Protein AF-A0A2N0QXZ7-F1 (afdb_monomer_lite)

pLDDT: mean 88.49, std 15.52, range [34.47, 98.81]

Secondary structure (DSSP, 8-state):
--HHHHHHTTTTS-TT-PPPHHHHHHHHHTSPPS--S------TTSHHHHHHHHHHHHHHHHHHHH-TTSHHHHHHHHHHHHTTTS-HHHHHHHHHHHHHH-HHHHTTT--PPPHHHH-TGGGPPPS----------SSPPPPPPSS-GGGGGHHHHT-HHHHHHHHHHHHHS-TT-B--TTSTTS--PBPPTTHHHHHHHHHHHHHHHHHHHHHHTTPPPPPP---TTS-B---B---HHHH-TTT-SS--B-B-TTB---HHHHHHHHHHHHHHHHHHHHTB-TTSPBP-HHHHHHHHHT---TTTHHHHHHH--HHHHHHHHHTTSSSS-BGGG-HHHHTTSHHHHHHHHHHHHHHHHHHTTSPP-

Organism: NCBI:txid588596

Sequence (369 aa):
MSLAKARKGLKTAKKGGILTPQQKSINEFLRIPKSNKITSRFSPFDSDQAKEAYNYCAKFMKIANENPDNPIEKVLEYAKEATETTDPELIRYALMSFITHHPSARNRNLRIPPLIKRSPESCVPQKKITIAPGPVVSDEKVGESVGDIELYMNWYREDPNLNEHHEHWHIVYSGQGIPNFKDPESGEPVNKDRHGELFVYMHRQMLARYDIELLGINLPLIKPLDNYRAPIEEGYKPNENLSNREKCIDTFGSREPNSVIGSAGINTLETKRKELEKTIEKGKFCDGTEITIDLLGAFIEYSNFPGKQEMFKKLGDLHGTGHGVIGRISTVEGVMTQTRVAARDPVFWRWHRHIDNLINTWEEKQEPN

Structure (mmCIF, N/CA/C/O backbone):
data_AF-A0A2N0QXZ7-F1
#
_entry.id   AF-A0A2N0QXZ7-F1
#
loop_
_atom_site.group_PDB
_atom_site.id
_atom_site.type_symbol
_atom_site.label_atom_id
_atom_site.label_alt_id
_atom_site.label_comp_id
_atom_site.label_asym_id
_atom_site.label_entity_id
_atom_site.label_seq_id
_atom_site.pdbx_PDB_ins_code
_atom_site.Cartn_x
_atom_site.Cartn_y
_atom_site.Cartn_z
_atom_site.occupancy
_atom_site.B_iso_or_equiv
_atom_site.auth_seq_id
_atom_site.auth_comp_id
_atom_site.auth_asym_id
_atom_site.auth_atom_id
_atom_site.pdbx_PDB_model_num
ATOM 1 N N . MET A 1 1 ? 5.790 -23.915 7.084 1.00 46.78 1 MET A N 1
ATOM 2 C CA . MET A 1 1 ? 6.119 -24.506 5.761 1.00 46.78 1 MET A CA 1
ATOM 3 C C . MET A 1 1 ? 7.587 -24.181 5.433 1.00 46.78 1 MET A C 1
ATOM 5 O O . MET A 1 1 ? 7.982 -23.057 5.693 1.00 46.78 1 MET A O 1
ATOM 9 N N . SER A 1 2 ? 8.434 -25.117 4.969 1.00 46.00 2 SER A N 1
ATOM 10 C CA . SER A 1 2 ? 9.836 -24.795 4.603 1.00 46.00 2 SER A CA 1
ATOM 11 C C . SER A 1 2 ? 9.916 -24.150 3.210 1.00 46.00 2 SER A C 1
ATOM 13 O O . SER A 1 2 ? 9.060 -24.427 2.369 1.00 46.00 2 SER A O 1
ATOM 15 N N . LEU A 1 3 ? 10.961 -23.355 2.928 1.00 43.84 3 LEU A N 1
ATOM 16 C CA . LEU A 1 3 ? 11.240 -22.780 1.593 1.00 43.84 3 LEU A CA 1
ATOM 17 C C . LEU A 1 3 ? 11.161 -23.831 0.467 1.00 43.84 3 LEU A C 1
ATOM 19 O O . LEU A 1 3 ? 10.679 -23.555 -0.631 1.00 43.84 3 LEU A O 1
ATOM 23 N N . ALA A 1 4 ? 11.582 -25.068 0.753 1.00 43.56 4 ALA A N 1
ATOM 24 C CA . ALA A 1 4 ? 11.503 -26.193 -0.178 1.00 43.56 4 ALA A CA 1
ATOM 25 C C . ALA A 1 4 ? 10.057 -26.637 -0.482 1.00 43.56 4 ALA A C 1
ATOM 27 O O . ALA A 1 4 ? 9.770 -27.085 -1.592 1.00 43.56 4 ALA A O 1
ATOM 28 N N . LYS A 1 5 ? 9.137 -26.504 0.481 1.00 39.78 5 LYS A N 1
ATOM 29 C CA . LYS A 1 5 ? 7.724 -26.888 0.339 1.00 39.78 5 LYS A CA 1
ATOM 30 C C . LYS A 1 5 ? 6.904 -25.781 -0.346 1.00 39.78 5 LYS A C 1
ATOM 32 O O . LYS A 1 5 ? 6.102 -26.108 -1.213 1.00 39.78 5 LYS A O 1
ATOM 37 N N . ALA A 1 6 ? 7.205 -24.502 -0.089 1.00 43.72 6 ALA A N 1
ATOM 38 C CA . ALA A 1 6 ? 6.620 -23.362 -0.815 1.00 43.72 6 ALA A CA 1
ATOM 39 C C . ALA A 1 6 ? 6.965 -23.389 -2.320 1.00 43.72 6 ALA A C 1
ATOM 41 O O . ALA A 1 6 ? 6.105 -23.204 -3.177 1.00 43.72 6 ALA A O 1
ATOM 42 N N . ARG A 1 7 ? 8.209 -23.750 -2.670 1.00 44.25 7 ARG A N 1
ATOM 43 C CA . ARG A 1 7 ? 8.639 -23.922 -4.072 1.00 44.25 7 ARG A CA 1
ATOM 44 C C . ARG A 1 7 ? 7.921 -25.057 -4.814 1.00 44.25 7 ARG A C 1
ATOM 46 O O . ARG A 1 7 ? 7.781 -24.978 -6.031 1.00 44.25 7 ARG A O 1
ATOM 53 N N . LYS A 1 8 ? 7.454 -26.101 -4.114 1.00 40.97 8 LYS A N 1
ATOM 54 C CA . LYS A 1 8 ? 6.706 -27.221 -4.721 1.00 40.97 8 LYS A CA 1
ATOM 55 C C . LYS A 1 8 ? 5.281 -26.834 -5.153 1.00 40.97 8 LYS A C 1
ATOM 57 O O . LYS A 1 8 ? 4.756 -27.497 -6.044 1.00 40.97 8 LYS A O 1
ATOM 62 N N . GLY A 1 9 ? 4.688 -25.785 -4.570 1.00 35.47 9 GLY A N 1
ATOM 63 C CA . GLY A 1 9 ? 3.338 -25.298 -4.901 1.00 35.47 9 GLY A CA 1
ATOM 64 C C . GLY A 1 9 ? 3.234 -24.552 -6.239 1.00 35.47 9 GLY A C 1
ATOM 65 O O . GLY A 1 9 ? 2.161 -24.482 -6.822 1.00 35.47 9 GLY A O 1
ATOM 66 N N . LEU A 1 10 ? 4.355 -24.085 -6.799 1.00 43.94 10 LEU A N 1
ATOM 67 C CA . LEU A 1 10 ? 4.424 -23.340 -8.071 1.00 43.94 10 LEU A CA 1
ATOM 68 C C . LEU A 1 10 ? 4.360 -24.233 -9.328 1.00 43.94 10 LEU A C 1
ATOM 70 O O . LEU A 1 10 ? 4.773 -23.821 -10.415 1.00 43.94 10 LEU A O 1
ATOM 74 N N . LYS A 1 11 ? 3.863 -25.471 -9.212 1.00 36.72 11 LYS A N 1
ATOM 75 C CA . LYS A 1 11 ? 3.744 -26.437 -10.324 1.00 36.72 11 LYS A CA 1
ATOM 76 C C . LYS A 1 11 ? 2.672 -26.069 -11.370 1.00 36.72 11 LYS A C 1
ATOM 78 O O . LYS A 1 11 ? 2.240 -26.928 -12.130 1.00 36.72 11 LYS A O 1
ATOM 83 N N . THR A 1 12 ? 2.276 -24.803 -11.459 1.00 39.53 12 THR A N 1
ATOM 84 C CA . THR A 1 12 ? 1.442 -24.259 -12.542 1.00 39.53 12 THR A CA 1
ATOM 85 C C . THR A 1 12 ? 2.256 -23.614 -13.663 1.00 39.53 12 THR A C 1
ATOM 87 O O . THR A 1 12 ? 1.685 -23.195 -14.670 1.00 39.53 12 THR A O 1
ATOM 90 N N . ALA A 1 13 ? 3.593 -23.620 -13.586 1.00 42.91 13 ALA A N 1
ATOM 91 C CA . ALA A 1 13 ? 4.395 -23.508 -14.797 1.00 42.91 13 ALA A CA 1
ATOM 92 C C . ALA A 1 13 ? 4.066 -24.718 -15.684 1.00 42.91 13 ALA A C 1
ATOM 94 O O . ALA A 1 13 ? 4.545 -25.826 -15.429 1.00 42.91 13 ALA A O 1
ATOM 95 N N . LYS A 1 14 ? 3.216 -24.518 -16.701 1.00 38.19 14 LYS A N 1
ATOM 96 C CA . LYS A 1 14 ? 3.065 -25.439 -17.834 1.00 38.19 14 LYS A CA 1
ATOM 97 C C . LYS A 1 14 ? 4.442 -26.036 -18.148 1.00 38.19 14 LYS A C 1
ATOM 99 O O . LYS A 1 14 ? 5.373 -25.286 -18.429 1.00 38.19 14 LYS A O 1
ATOM 104 N N . LYS A 1 15 ? 4.549 -27.364 -18.017 1.00 34.47 15 LYS A N 1
ATOM 105 C CA . LYS A 1 15 ? 5.624 -28.240 -18.518 1.00 34.47 15 LYS A CA 1
ATOM 106 C C . LYS A 1 15 ? 6.909 -27.499 -18.930 1.00 34.47 15 LYS A C 1
ATOM 108 O O . LYS A 1 15 ? 7.029 -27.093 -20.077 1.00 34.47 15 LYS A O 1
ATOM 113 N N . GLY A 1 16 ? 7.873 -27.354 -18.020 1.00 43.25 16 GLY A N 1
ATOM 114 C CA . GLY A 1 16 ? 9.276 -27.117 -18.395 1.00 43.25 16 GLY A CA 1
ATOM 115 C C . GLY A 1 16 ? 9.573 -25.902 -19.290 1.00 43.25 16 GLY A C 1
ATOM 116 O O . GLY A 1 16 ? 10.562 -25.940 -20.014 1.00 43.25 16 GLY A O 1
ATOM 117 N N . GLY A 1 17 ? 8.750 -24.847 -19.270 1.00 54.78 17 GLY A N 1
ATOM 118 C CA . GLY A 1 17 ? 8.963 -23.664 -20.107 1.00 54.78 17 GLY A CA 1
ATOM 119 C C . GLY A 1 17 ? 10.312 -22.997 -19.829 1.00 54.78 17 GLY A C 1
ATOM 120 O O . GLY A 1 17 ? 10.532 -22.449 -18.747 1.00 54.78 17 GLY A O 1
ATOM 121 N N . ILE A 1 18 ? 11.218 -23.047 -20.807 1.00 71.69 18 ILE A N 1
ATOM 122 C CA . ILE A 1 18 ? 12.491 -22.326 -20.778 1.00 71.69 18 ILE A CA 1
ATOM 123 C C . ILE A 1 18 ? 12.167 -20.833 -20.651 1.00 71.69 18 ILE A C 1
ATOM 125 O O . ILE A 1 18 ? 11.531 -20.255 -21.529 1.00 71.69 18 ILE A O 1
ATOM 129 N N . LEU A 1 19 ? 12.579 -20.208 -19.543 1.00 83.31 19 LEU A N 1
ATOM 130 C CA . LEU A 1 19 ? 12.436 -18.761 -19.371 1.00 83.31 19 LEU A CA 1
ATOM 131 C C . LEU A 1 19 ? 13.213 -18.041 -20.476 1.00 83.31 19 LEU A C 1
ATOM 133 O O . LEU A 1 19 ? 14.387 -18.356 -20.703 1.00 83.31 19 LEU A O 1
ATOM 137 N N . THR A 1 20 ? 12.582 -17.052 -21.110 1.00 90.94 20 THR A N 1
ATOM 138 C CA . THR A 1 20 ? 13.267 -16.173 -22.064 1.00 90.94 20 THR A CA 1
ATOM 139 C C . THR A 1 20 ? 14.428 -15.451 -21.366 1.00 90.94 20 THR A C 1
ATOM 141 O O . THR A 1 20 ? 14.355 -15.216 -20.152 1.00 90.94 20 THR A O 1
ATOM 144 N N . PRO A 1 21 ? 15.506 -15.084 -22.086 1.00 93.50 21 PRO A N 1
ATOM 145 C CA . PRO A 1 21 ? 16.602 -14.303 -21.509 1.00 93.50 21 PRO A CA 1
ATOM 146 C C . PRO A 1 21 ? 16.108 -13.039 -20.791 1.00 93.50 21 PRO A C 1
ATOM 148 O O . PRO A 1 21 ? 16.466 -12.813 -19.640 1.00 93.50 21 PRO A O 1
ATOM 151 N N . GLN A 1 22 ? 15.171 -12.309 -21.401 1.00 93.56 22 GLN A N 1
ATOM 152 C CA . GLN A 1 22 ? 14.550 -11.116 -20.815 1.00 93.56 22 GLN A CA 1
ATOM 153 C C . GLN A 1 22 ? 13.820 -11.408 -19.496 1.00 93.56 22 GLN A C 1
ATOM 155 O O . GLN A 1 22 ? 14.010 -10.694 -18.513 1.00 93.56 22 GLN A O 1
ATOM 160 N N . GLN A 1 23 ? 13.038 -12.493 -19.419 1.00 94.75 23 GLN A N 1
ATOM 161 C CA . GLN A 1 23 ? 12.379 -12.873 -18.167 1.00 94.75 23 GLN A CA 1
ATOM 162 C C . GLN A 1 23 ? 13.394 -13.282 -17.089 1.00 94.75 23 GLN A C 1
ATOM 164 O O . GLN A 1 23 ? 13.157 -13.035 -15.907 1.00 94.75 23 GLN A O 1
ATOM 169 N N . LYS A 1 24 ? 14.525 -13.902 -17.460 1.00 94.56 24 LYS A N 1
ATOM 170 C CA . LYS A 1 24 ? 15.603 -14.210 -16.504 1.00 94.56 24 LYS A CA 1
ATOM 171 C C . LYS A 1 24 ? 16.214 -12.929 -15.935 1.00 94.56 24 LYS A C 1
ATOM 173 O O . LYS A 1 24 ? 16.323 -12.837 -14.718 1.00 94.56 24 LYS A O 1
ATOM 178 N N . SER A 1 25 ? 16.518 -11.944 -16.779 1.00 95.81 25 SER A N 1
ATOM 179 C CA . SER A 1 25 ? 17.063 -10.651 -16.344 1.00 95.81 25 SER A CA 1
ATOM 180 C C . SER A 1 25 ? 16.092 -9.878 -15.445 1.00 95.81 25 SER A C 1
ATOM 182 O O . SER A 1 25 ? 16.507 -9.336 -14.425 1.00 95.81 25 SER A O 1
ATOM 184 N N . ILE A 1 26 ? 14.788 -9.898 -15.751 1.00 96.00 26 ILE A N 1
ATOM 185 C CA . ILE A 1 26 ? 13.748 -9.333 -14.872 1.00 96.00 26 ILE A CA 1
ATOM 186 C C . ILE A 1 26 ? 13.712 -10.054 -13.521 1.00 96.00 26 ILE A C 1
ATOM 188 O O . ILE A 1 26 ? 13.670 -9.406 -12.477 1.00 96.00 26 ILE A O 1
ATOM 192 N N . ASN A 1 27 ? 13.733 -11.392 -13.523 1.00 95.19 27 ASN A N 1
ATOM 193 C CA . ASN A 1 27 ? 13.721 -12.175 -12.286 1.00 95.19 27 ASN A CA 1
ATOM 194 C C . ASN A 1 27 ? 14.937 -11.891 -11.406 1.00 95.19 27 ASN A C 1
ATOM 196 O O . ASN A 1 27 ? 14.812 -11.893 -10.185 1.00 95.19 27 ASN A O 1
ATOM 200 N N . GLU A 1 28 ? 16.097 -11.694 -12.023 1.00 94.25 28 GLU A N 1
ATOM 201 C CA . GLU A 1 28 ? 17.327 -11.346 -11.326 1.00 94.25 28 GLU A CA 1
ATOM 202 C C . GLU A 1 28 ? 17.238 -9.948 -10.710 1.00 94.25 28 GLU A C 1
ATOM 204 O O . GLU A 1 28 ? 17.494 -9.799 -9.519 1.00 94.25 28 GLU A O 1
ATOM 209 N N . PHE A 1 29 ? 16.795 -8.948 -11.478 1.00 95.12 29 PHE A N 1
ATOM 210 C CA . PHE A 1 29 ? 16.699 -7.566 -11.006 1.00 95.12 29 PHE A CA 1
ATOM 211 C C . PHE A 1 29 ? 15.657 -7.378 -9.889 1.00 95.12 29 PHE A C 1
ATOM 213 O O . PHE A 1 29 ? 15.904 -6.693 -8.894 1.00 95.12 29 PHE A O 1
ATOM 220 N N . LEU A 1 30 ? 14.482 -8.002 -10.034 1.00 94.75 30 LEU A N 1
ATOM 221 C CA . LEU A 1 30 ? 13.388 -7.897 -9.062 1.00 94.75 30 LEU A CA 1
ATOM 222 C C . LEU A 1 30 ? 13.612 -8.725 -7.793 1.00 94.75 30 LEU A C 1
ATOM 224 O O . LEU A 1 30 ? 12.795 -8.664 -6.874 1.00 94.75 30 LEU A O 1
ATOM 228 N N . ARG A 1 31 ? 14.688 -9.513 -7.722 1.00 91.56 31 ARG A N 1
ATOM 229 C CA . ARG A 1 31 ? 15.042 -10.210 -6.493 1.00 91.56 31 ARG A CA 1
ATOM 230 C C . ARG A 1 31 ? 15.588 -9.212 -5.476 1.00 91.56 31 ARG A C 1
ATOM 232 O O . ARG A 1 31 ? 16.495 -8.442 -5.787 1.00 91.56 31 ARG A O 1
ATOM 239 N N . ILE A 1 32 ? 15.059 -9.250 -4.254 1.00 84.25 32 ILE A N 1
ATOM 240 C CA . ILE A 1 32 ? 15.580 -8.446 -3.150 1.00 84.25 32 ILE A CA 1
ATOM 241 C C . ILE A 1 32 ? 17.036 -8.875 -2.901 1.00 84.25 32 ILE A C 1
ATOM 243 O O . ILE A 1 32 ? 17.315 -10.073 -2.753 1.00 84.25 32 ILE A O 1
ATOM 247 N N . PRO A 1 33 ? 17.985 -7.929 -2.924 1.00 76.19 33 PRO A N 1
ATOM 248 C CA . PRO A 1 33 ? 19.396 -8.217 -2.808 1.00 76.19 33 PRO A CA 1
ATOM 249 C C . PRO A 1 33 ? 19.736 -8.504 -1.351 1.00 76.19 33 PRO A C 1
ATOM 251 O O . PRO A 1 33 ? 19.004 -8.168 -0.423 1.00 76.19 33 PRO A O 1
ATOM 254 N N . LYS A 1 34 ? 20.896 -9.123 -1.147 1.00 67.31 34 LYS A N 1
ATOM 255 C CA . LYS A 1 34 ? 21.413 -9.394 0.198 1.00 67.31 34 LYS A CA 1
ATOM 256 C C . LYS A 1 34 ? 22.094 -8.176 0.831 1.00 67.31 34 LYS A C 1
ATOM 258 O O . LYS A 1 34 ? 22.357 -8.195 2.026 1.00 67.31 34 LYS A O 1
ATOM 263 N N . SER A 1 35 ? 22.390 -7.147 0.038 1.00 64.06 35 SER A N 1
ATOM 264 C CA . SER A 1 35 ? 22.989 -5.888 0.473 1.00 64.06 35 SER A CA 1
ATOM 265 C C . SER A 1 35 ? 22.480 -4.720 -0.380 1.00 64.06 35 SER A C 1
ATOM 267 O O . SER A 1 35 ? 22.157 -4.900 -1.550 1.00 64.06 35 SER A O 1
ATOM 269 N N . ASN A 1 36 ? 22.423 -3.531 0.216 1.00 64.81 36 ASN A N 1
ATOM 270 C CA . ASN A 1 36 ? 22.002 -2.264 -0.372 1.00 64.81 36 ASN A CA 1
ATOM 271 C C . ASN A 1 36 ? 22.949 -1.191 0.165 1.00 64.81 36 ASN A C 1
ATOM 273 O O . ASN A 1 36 ? 23.344 -1.239 1.331 1.00 64.81 36 ASN A O 1
ATOM 277 N N . LYS A 1 37 ? 23.308 -0.233 -0.690 1.00 59.69 37 LYS A N 1
ATOM 278 C CA . LYS A 1 37 ? 24.201 0.880 -0.337 1.00 59.69 37 LYS A CA 1
ATOM 279 C C . LYS A 1 37 ? 23.473 2.023 0.385 1.00 59.69 37 LYS A C 1
ATOM 281 O O . LYS A 1 37 ? 24.120 2.832 1.038 1.00 59.69 37 LYS A O 1
ATOM 286 N N . ILE A 1 38 ? 22.146 2.083 0.261 1.00 63.41 38 ILE A N 1
ATOM 287 C CA . ILE A 1 38 ? 21.304 3.197 0.712 1.00 63.41 38 ILE A CA 1
ATOM 288 C C . ILE A 1 38 ? 20.532 2.796 1.976 1.00 63.41 38 ILE A C 1
ATOM 290 O O . ILE A 1 38 ? 20.143 1.638 2.136 1.00 63.41 38 ILE A O 1
ATOM 294 N N . THR A 1 39 ? 20.354 3.753 2.891 1.00 63.41 39 THR A N 1
ATOM 295 C CA . THR A 1 39 ? 19.758 3.557 4.223 1.00 63.41 39 THR A CA 1
ATOM 296 C C . THR A 1 39 ? 18.269 3.898 4.307 1.00 63.41 39 THR A C 1
ATOM 298 O O . THR A 1 39 ? 17.622 3.461 5.259 1.00 63.41 39 THR A O 1
ATOM 301 N N . SER A 1 40 ? 17.720 4.659 3.355 1.00 69.62 40 SER A N 1
ATOM 302 C CA . SER A 1 40 ? 16.283 4.946 3.283 1.00 69.62 40 SER A CA 1
ATOM 303 C C . SER A 1 40 ? 15.498 3.718 2.821 1.00 69.62 40 SER A C 1
ATOM 305 O O . SER A 1 40 ? 16.018 2.923 2.041 1.00 69.62 40 SER A O 1
ATOM 307 N N . ARG A 1 41 ? 14.254 3.593 3.298 1.00 84.44 41 ARG A N 1
ATOM 308 C CA . ARG A 1 41 ? 13.299 2.549 2.918 1.00 84.44 41 ARG A CA 1
ATOM 309 C C . ARG A 1 41 ? 12.089 3.194 2.239 1.00 84.44 41 ARG A C 1
ATOM 311 O O . ARG A 1 41 ? 11.388 3.999 2.847 1.00 84.44 41 ARG A O 1
ATOM 318 N N . PHE A 1 42 ? 11.861 2.818 0.991 1.00 92.75 42 PHE A N 1
ATOM 319 C CA . PHE A 1 42 ? 10.691 3.129 0.189 1.00 92.75 42 PHE A CA 1
ATOM 320 C C . PHE A 1 42 ? 9.454 2.541 0.850 1.00 92.75 42 PHE A C 1
ATOM 322 O O . PHE A 1 42 ? 9.524 1.407 1.294 1.00 92.75 42 PHE A O 1
ATOM 329 N N . SER A 1 43 ? 8.328 3.243 0.847 1.00 95.00 43 SER A N 1
ATOM 330 C CA . SER A 1 43 ? 7.010 2.792 1.282 1.00 95.00 43 SER A CA 1
ATOM 331 C C . SER A 1 43 ? 5.980 3.216 0.232 1.00 95.00 43 SER A C 1
ATOM 333 O O . SER A 1 43 ? 5.849 4.414 -0.022 1.00 95.00 43 SER A O 1
ATOM 335 N N . PRO A 1 44 ? 5.188 2.293 -0.349 1.00 95.19 44 PRO A N 1
ATOM 336 C CA . PRO A 1 44 ? 4.121 2.660 -1.283 1.00 95.19 44 PRO A CA 1
ATOM 337 C C . PRO A 1 44 ? 2.985 3.464 -0.625 1.00 95.19 44 PRO A C 1
ATOM 339 O O . PRO A 1 44 ? 2.187 4.062 -1.338 1.00 95.19 44 PRO A O 1
ATOM 342 N N . PHE A 1 45 ? 2.923 3.497 0.712 1.00 95.88 45 PHE A N 1
ATOM 343 C CA . PHE A 1 45 ? 1.975 4.314 1.479 1.00 95.88 45 PHE A CA 1
ATOM 344 C C . PHE A 1 45 ? 2.483 5.737 1.756 1.00 95.88 45 PHE A C 1
ATOM 346 O O . PHE A 1 45 ? 1.770 6.541 2.345 1.00 95.88 45 PHE A O 1
ATOM 353 N N . ASP A 1 46 ? 3.730 6.050 1.395 1.00 94.38 46 ASP A N 1
ATOM 354 C CA . ASP A 1 46 ? 4.239 7.417 1.447 1.00 94.38 46 ASP A CA 1
ATOM 355 C C . ASP A 1 46 ? 3.955 8.107 0.108 1.00 94.38 46 ASP A C 1
ATOM 357 O O . ASP A 1 46 ? 4.477 7.707 -0.935 1.00 94.38 46 ASP A O 1
ATOM 361 N N . SER A 1 47 ? 3.096 9.130 0.124 1.00 90.69 47 SER A N 1
ATOM 362 C CA . SER A 1 47 ? 2.597 9.749 -1.110 1.00 90.69 47 SER A CA 1
ATOM 363 C C . SER A 1 47 ? 3.695 10.373 -1.983 1.00 90.69 47 SER A C 1
ATOM 365 O O . SER A 1 47 ? 3.568 10.368 -3.211 1.00 90.69 47 SER A O 1
ATOM 367 N N . ASP A 1 48 ? 4.778 10.877 -1.386 1.00 92.44 48 ASP A N 1
ATOM 368 C CA . ASP A 1 48 ? 5.862 11.514 -2.132 1.00 92.44 48 ASP A CA 1
ATOM 369 C C . ASP A 1 48 ? 6.801 10.457 -2.723 1.00 92.44 48 ASP A C 1
ATOM 371 O O . ASP A 1 48 ? 7.153 10.537 -3.903 1.00 92.44 48 ASP A O 1
ATOM 375 N N . GLN A 1 49 ? 7.112 9.402 -1.966 1.00 95.31 49 GLN A N 1
ATOM 376 C CA . GLN A 1 49 ? 7.890 8.272 -2.483 1.00 95.31 49 GLN A CA 1
ATOM 377 C C . GLN A 1 49 ? 7.126 7.490 -3.562 1.00 95.31 49 GLN A C 1
ATOM 379 O O . GLN A 1 49 ? 7.702 7.082 -4.573 1.00 95.31 49 GLN A O 1
ATOM 384 N N . ALA A 1 50 ? 5.813 7.308 -3.398 1.00 94.94 50 ALA A N 1
ATOM 385 C CA . ALA A 1 50 ? 4.960 6.696 -4.411 1.00 94.94 50 ALA A CA 1
ATOM 386 C C . ALA A 1 50 ? 4.942 7.529 -5.704 1.00 94.94 50 ALA A C 1
ATOM 388 O O . ALA A 1 50 ? 5.025 6.968 -6.801 1.00 94.94 50 ALA A O 1
ATOM 389 N N . LYS A 1 51 ? 4.893 8.865 -5.595 1.00 94.50 51 LYS A N 1
ATOM 390 C CA . LYS A 1 51 ? 5.003 9.777 -6.745 1.00 94.50 51 LYS A CA 1
ATOM 391 C C . LYS A 1 51 ? 6.377 9.691 -7.414 1.00 94.50 51 LYS A C 1
ATOM 393 O O . LYS A 1 51 ? 6.470 9.706 -8.640 1.00 94.50 51 LYS A O 1
ATOM 398 N N . GLU A 1 52 ? 7.448 9.553 -6.642 1.00 96.44 52 GLU A N 1
ATOM 399 C CA . GLU A 1 52 ? 8.782 9.311 -7.192 1.00 96.44 52 GLU A CA 1
ATOM 400 C C . GLU A 1 52 ? 8.836 7.980 -7.966 1.00 96.44 52 GLU A C 1
ATOM 402 O O . GLU A 1 52 ? 9.298 7.953 -9.109 1.00 96.44 52 GLU A O 1
ATOM 407 N N . ALA A 1 53 ? 8.273 6.897 -7.420 1.00 97.06 53 ALA A N 1
ATOM 408 C CA . ALA A 1 53 ? 8.177 5.612 -8.116 1.00 97.06 53 ALA A CA 1
ATOM 409 C C . ALA A 1 53 ? 7.355 5.700 -9.417 1.00 97.06 53 ALA A C 1
ATOM 411 O O . ALA A 1 53 ? 7.738 5.114 -10.435 1.00 97.06 53 ALA A O 1
ATOM 412 N N . TYR A 1 54 ? 6.261 6.471 -9.416 1.00 96.62 54 TYR A N 1
ATOM 413 C CA . TYR A 1 54 ? 5.492 6.790 -10.624 1.00 96.62 54 TYR A CA 1
ATOM 414 C C . TYR A 1 54 ? 6.374 7.458 -11.690 1.00 96.62 54 TYR A C 1
ATOM 416 O O . TYR A 1 54 ? 6.382 7.024 -12.844 1.00 96.62 54 TYR A O 1
ATOM 424 N N . ASN A 1 55 ? 7.183 8.449 -11.305 1.00 97.38 55 ASN A N 1
ATOM 425 C CA . ASN A 1 55 ? 8.080 9.151 -12.226 1.00 97.38 55 ASN A CA 1
ATOM 426 C C . ASN A 1 55 ? 9.148 8.219 -12.821 1.00 97.38 55 ASN A C 1
ATOM 428 O O . ASN A 1 55 ? 9.461 8.319 -14.007 1.00 97.38 55 ASN A O 1
ATOM 432 N N . TYR A 1 56 ? 9.694 7.281 -12.040 1.00 98.19 56 TYR A N 1
ATOM 433 C CA . TYR A 1 56 ? 10.598 6.259 -12.582 1.00 98.19 56 TYR A CA 1
ATOM 434 C C . TYR A 1 56 ? 9.891 5.317 -13.558 1.00 98.19 56 TYR A C 1
ATOM 436 O O . TYR A 1 56 ? 10.455 4.988 -14.600 1.00 98.19 56 TYR A O 1
ATOM 444 N N . CYS A 1 57 ? 8.644 4.929 -13.276 1.00 98.25 57 CYS A N 1
ATOM 445 C CA . CYS A 1 57 ? 7.848 4.133 -14.206 1.00 98.25 57 CYS A CA 1
ATOM 446 C C . CYS A 1 57 ? 7.634 4.880 -15.534 1.00 98.25 57 CYS A C 1
ATOM 448 O O . CYS A 1 57 ? 7.868 4.308 -16.599 1.00 98.25 57 CYS A O 1
ATOM 450 N N . ALA A 1 58 ? 7.294 6.172 -15.485 1.00 98.19 58 ALA A N 1
ATOM 451 C CA . ALA A 1 58 ? 7.166 7.023 -16.668 1.00 98.19 58 ALA A CA 1
ATOM 452 C C . ALA A 1 58 ? 8.471 7.082 -17.483 1.00 98.19 58 ALA A C 1
ATOM 454 O O . ALA A 1 58 ? 8.458 6.873 -18.698 1.00 98.19 58 ALA A O 1
ATOM 455 N N . LYS A 1 59 ? 9.620 7.259 -16.815 1.00 98.31 59 LYS A N 1
ATOM 456 C CA . LYS A 1 59 ? 10.945 7.206 -17.458 1.00 98.31 59 LYS A CA 1
ATOM 457 C C . LYS A 1 59 ? 11.218 5.850 -18.116 1.00 98.31 59 LYS A C 1
ATOM 459 O O . LYS A 1 59 ? 11.702 5.814 -19.242 1.00 98.31 59 LYS A O 1
ATOM 464 N N . PHE A 1 60 ? 10.872 4.735 -17.467 1.00 98.69 60 PHE A N 1
ATOM 465 C CA . PHE A 1 60 ? 11.002 3.406 -18.076 1.00 98.69 60 PHE A CA 1
ATOM 466 C C . PHE A 1 60 ? 10.128 3.250 -19.323 1.00 98.69 60 PHE A C 1
ATOM 468 O O . PHE A 1 60 ? 10.589 2.697 -20.321 1.00 98.69 60 PHE A O 1
ATOM 475 N N . MET A 1 61 ? 8.892 3.758 -19.301 1.00 98.50 61 MET A N 1
ATOM 476 C CA . MET A 1 61 ? 8.024 3.755 -20.483 1.00 98.50 61 MET A CA 1
ATOM 477 C C . MET A 1 61 ? 8.629 4.574 -21.627 1.00 98.50 61 MET A C 1
ATOM 479 O O . MET A 1 61 ? 8.684 4.089 -22.755 1.00 98.50 61 MET A O 1
ATOM 483 N N . LYS A 1 62 ? 9.166 5.766 -21.335 1.00 98.44 62 LYS A N 1
ATOM 484 C CA . LYS A 1 62 ? 9.868 6.595 -22.325 1.00 98.44 62 LYS A CA 1
ATOM 485 C C . LYS A 1 62 ? 11.050 5.856 -22.954 1.00 98.44 62 LYS A C 1
ATOM 487 O O . LYS A 1 62 ? 11.097 5.718 -24.172 1.00 98.44 62 LYS A O 1
ATOM 492 N N . ILE A 1 63 ? 11.942 5.298 -22.134 1.00 98.62 63 ILE A N 1
ATOM 493 C CA . ILE A 1 63 ? 13.105 4.531 -22.607 1.00 98.62 63 ILE A CA 1
ATOM 494 C C . ILE A 1 63 ? 12.663 3.367 -23.501 1.00 98.62 63 ILE A C 1
ATOM 496 O O . ILE A 1 63 ? 13.256 3.128 -24.552 1.00 98.62 63 ILE A O 1
ATOM 500 N N . ALA A 1 64 ? 11.606 2.651 -23.116 1.00 98.50 64 ALA A N 1
ATOM 501 C CA . ALA A 1 64 ? 11.083 1.546 -23.909 1.00 98.50 64 ALA A CA 1
ATOM 502 C C . ALA A 1 64 ? 10.484 1.992 -25.255 1.00 98.50 64 ALA A C 1
ATOM 504 O O . ALA A 1 64 ? 10.558 1.230 -26.218 1.00 98.50 64 ALA A O 1
ATOM 505 N N . ASN A 1 65 ? 9.894 3.187 -25.329 1.00 98.25 65 ASN A N 1
ATOM 506 C CA . ASN A 1 65 ? 9.376 3.755 -26.576 1.00 98.25 65 ASN A CA 1
ATOM 507 C C . ASN A 1 65 ? 10.497 4.214 -27.514 1.00 98.25 65 ASN A C 1
ATOM 509 O O . ASN A 1 65 ? 10.409 3.997 -28.718 1.00 98.25 65 ASN A O 1
ATOM 513 N N . GLU A 1 66 ? 11.555 4.814 -26.965 1.00 98.31 66 GLU A N 1
ATOM 514 C CA . GLU A 1 66 ? 12.717 5.298 -27.725 1.00 98.31 66 GLU A CA 1
ATOM 515 C C . GLU A 1 66 ? 13.609 4.159 -28.245 1.00 98.31 66 GLU A C 1
ATOM 517 O O . GLU A 1 66 ? 14.395 4.360 -29.168 1.00 98.31 66 GLU A O 1
ATOM 522 N N . ASN A 1 67 ? 13.483 2.954 -27.678 1.00 98.19 67 ASN A N 1
ATOM 523 C CA . ASN A 1 67 ? 14.320 1.796 -27.998 1.00 98.19 67 ASN A CA 1
ATOM 524 C C . ASN A 1 67 ? 13.467 0.565 -28.378 1.00 98.19 67 ASN A C 1
ATOM 526 O O . ASN A 1 67 ? 13.473 -0.432 -27.654 1.00 98.19 67 ASN A O 1
ATOM 530 N N . PRO A 1 68 ? 12.710 0.591 -29.493 1.00 96.06 68 PRO A N 1
ATOM 531 C CA . PRO A 1 68 ? 11.751 -0.467 -29.834 1.00 96.06 68 PRO A CA 1
ATOM 532 C C . PRO A 1 68 ? 12.387 -1.848 -30.086 1.00 96.06 68 PRO A C 1
ATOM 534 O O . PRO A 1 68 ? 11.736 -2.874 -29.842 1.00 96.06 68 PRO A O 1
ATOM 537 N N . ASP A 1 69 ? 13.651 -1.882 -30.517 1.00 96.81 69 ASP A N 1
ATOM 538 C CA . ASP A 1 69 ? 14.384 -3.113 -30.838 1.00 96.81 69 ASP A CA 1
ATOM 539 C C . ASP A 1 69 ? 14.843 -3.882 -29.585 1.00 96.81 69 ASP A C 1
ATOM 541 O O . ASP A 1 69 ? 14.826 -5.114 -29.562 1.00 96.81 69 ASP A O 1
ATOM 545 N N . ASN A 1 70 ? 15.206 -3.169 -28.515 1.00 97.06 70 ASN A N 1
ATOM 546 C CA . ASN A 1 70 ? 15.736 -3.717 -27.257 1.00 97.06 70 ASN A CA 1
ATOM 547 C C . ASN A 1 70 ? 15.205 -2.983 -26.000 1.00 97.06 70 ASN A C 1
ATOM 549 O O . ASN A 1 70 ? 15.976 -2.567 -25.126 1.00 97.06 70 ASN A O 1
ATOM 553 N N . PRO A 1 71 ? 13.872 -2.827 -25.861 1.00 97.56 71 PRO A N 1
ATOM 554 C CA . PRO A 1 71 ? 13.285 -1.938 -24.860 1.00 97.56 71 PRO A CA 1
ATOM 555 C C . PRO A 1 71 ? 13.511 -2.433 -23.431 1.00 97.56 71 PRO A C 1
ATOM 557 O O . PRO A 1 71 ? 13.646 -1.639 -22.506 1.00 97.56 71 PRO A O 1
ATOM 560 N N . ILE A 1 72 ? 13.540 -3.753 -23.231 1.00 98.06 72 ILE A N 1
ATOM 561 C CA . ILE A 1 72 ? 13.668 -4.354 -21.900 1.00 98.06 72 ILE A CA 1
ATOM 562 C C . ILE A 1 72 ? 15.105 -4.236 -21.405 1.00 98.06 72 ILE A C 1
ATOM 564 O O . ILE A 1 72 ? 15.326 -3.909 -20.241 1.00 98.06 72 ILE A O 1
ATOM 568 N N . GLU A 1 73 ? 16.076 -4.478 -22.284 1.00 98.12 73 GLU A N 1
ATOM 569 C CA . GLU A 1 73 ? 17.493 -4.333 -21.977 1.00 98.12 73 GLU A CA 1
ATOM 570 C C . GLU A 1 73 ? 17.802 -2.893 -21.548 1.00 98.12 73 GLU A C 1
ATOM 572 O O . GLU A 1 73 ? 18.367 -2.689 -20.474 1.00 98.12 73 GLU A O 1
ATOM 577 N N . LYS A 1 74 ? 17.330 -1.902 -22.316 1.00 98.62 74 LYS A N 1
ATOM 578 C CA . LYS A 1 74 ? 17.547 -0.473 -22.036 1.00 98.62 74 LYS A CA 1
ATOM 579 C C . LYS A 1 74 ? 16.895 -0.008 -20.736 1.00 98.62 74 LYS A C 1
ATOM 581 O O . LYS A 1 74 ? 17.514 0.715 -19.958 1.00 98.62 74 LYS A O 1
ATOM 586 N N . VAL A 1 75 ? 15.679 -0.476 -20.451 1.00 98.69 75 VAL A N 1
ATOM 587 C CA . VAL A 1 75 ? 15.013 -0.204 -19.168 1.00 98.69 75 VAL A CA 1
ATOM 588 C C . VAL A 1 75 ? 15.794 -0.799 -17.996 1.00 98.69 75 VAL A C 1
ATOM 590 O O . VAL A 1 75 ? 15.968 -0.128 -16.983 1.00 98.69 75 VAL A O 1
ATOM 593 N N . LEU A 1 76 ? 16.295 -2.034 -18.114 1.00 98.50 76 LEU A N 1
ATOM 594 C CA . LEU A 1 76 ? 17.072 -2.672 -17.047 1.00 98.50 76 LEU A CA 1
ATOM 595 C C . LEU A 1 76 ? 18.457 -2.037 -16.854 1.00 98.50 76 LEU A C 1
ATOM 597 O O . LEU A 1 76 ? 18.938 -2.004 -15.724 1.00 98.50 76 LEU A O 1
ATOM 601 N N . GLU A 1 77 ? 19.101 -1.550 -17.919 1.00 98.38 77 GLU A N 1
ATOM 602 C CA . GLU A 1 77 ? 20.338 -0.758 -17.835 1.00 98.38 77 GLU A CA 1
ATOM 603 C C . GLU A 1 77 ? 20.110 0.501 -16.992 1.00 98.38 77 GLU A C 1
ATOM 605 O O . GLU A 1 77 ? 20.784 0.686 -15.977 1.00 98.38 77 GLU A O 1
ATOM 610 N N . TYR A 1 78 ? 19.093 1.297 -17.337 1.00 98.56 78 TYR A N 1
ATOM 611 C CA . TYR A 1 78 ? 18.757 2.510 -16.591 1.00 98.56 78 TYR A CA 1
ATOM 612 C C . TYR A 1 78 ? 18.293 2.215 -15.159 1.00 98.56 78 TYR A C 1
ATOM 614 O O . TYR A 1 78 ? 18.667 2.914 -14.222 1.00 98.56 78 TYR A O 1
ATOM 622 N N . ALA A 1 79 ? 17.514 1.149 -14.952 1.00 97.81 79 ALA A N 1
ATOM 623 C CA . ALA A 1 79 ? 17.081 0.754 -13.616 1.00 97.81 79 ALA A CA 1
ATOM 624 C C . ALA A 1 79 ? 18.279 0.421 -12.711 1.00 97.81 79 ALA A C 1
ATOM 626 O O . ALA A 1 79 ? 18.285 0.818 -11.552 1.00 97.81 79 ALA A O 1
ATOM 627 N N . LYS A 1 80 ? 19.313 -0.262 -13.226 1.00 95.50 80 LYS A N 1
ATOM 628 C CA . LYS A 1 80 ? 20.548 -0.535 -12.468 1.00 95.50 80 LYS A CA 1
ATOM 629 C C . LYS A 1 80 ? 21.281 0.752 -12.106 1.00 95.50 80 LYS A C 1
ATOM 631 O O . LYS A 1 80 ? 21.656 0.912 -10.950 1.00 95.50 80 LYS A O 1
ATOM 636 N N . GLU A 1 81 ? 21.437 1.669 -13.056 1.00 96.00 81 GLU A N 1
ATOM 637 C CA . GLU A 1 81 ? 22.050 2.978 -12.806 1.00 96.00 81 GLU A CA 1
ATOM 638 C C . GLU A 1 81 ? 21.295 3.755 -11.717 1.00 96.00 81 GLU A C 1
ATOM 640 O O . GLU A 1 81 ? 21.900 4.236 -10.762 1.00 96.00 81 GLU A O 1
ATOM 645 N N . ALA A 1 82 ? 19.962 3.795 -11.794 1.00 95.06 82 ALA A N 1
ATOM 646 C CA . ALA A 1 82 ? 19.130 4.499 -10.823 1.00 95.06 82 ALA A CA 1
ATOM 647 C C . ALA A 1 82 ? 19.268 3.949 -9.390 1.00 95.06 82 ALA A C 1
ATOM 649 O O . ALA A 1 82 ? 19.139 4.708 -8.433 1.00 95.06 82 ALA A O 1
ATOM 650 N N . THR A 1 83 ? 19.573 2.656 -9.213 1.00 92.12 83 THR A N 1
ATOM 651 C CA . THR A 1 83 ? 19.797 2.083 -7.870 1.00 92.12 83 THR A CA 1
ATOM 652 C C . THR A 1 83 ? 21.080 2.554 -7.180 1.00 92.12 83 THR A C 1
ATOM 654 O O . THR A 1 83 ? 21.258 2.290 -5.991 1.00 92.12 83 THR A O 1
ATOM 657 N N . GLU A 1 84 ? 21.978 3.246 -7.888 1.00 90.31 84 GLU A N 1
ATOM 658 C CA . GLU A 1 84 ? 23.188 3.816 -7.284 1.00 90.31 84 GLU A CA 1
ATOM 659 C C . GLU A 1 84 ? 22.894 5.079 -6.460 1.00 90.31 84 GLU A C 1
ATOM 661 O O . GLU A 1 84 ? 23.644 5.390 -5.535 1.00 90.31 84 GLU A O 1
ATOM 666 N N . THR A 1 85 ? 21.802 5.790 -6.758 1.00 90.62 85 THR A N 1
ATOM 667 C CA . THR A 1 85 ? 21.430 7.053 -6.091 1.00 90.62 85 THR A CA 1
ATOM 668 C C . THR A 1 85 ? 20.036 7.044 -5.468 1.00 90.62 85 THR A C 1
ATOM 670 O O . THR A 1 85 ? 19.758 7.877 -4.607 1.00 90.62 85 THR A O 1
ATOM 673 N N . THR A 1 86 ? 19.180 6.096 -5.847 1.00 91.56 86 THR A N 1
ATOM 674 C CA . THR A 1 86 ? 17.801 5.965 -5.362 1.00 91.56 86 THR A CA 1
ATOM 675 C C . THR A 1 86 ? 17.595 4.611 -4.702 1.00 91.56 86 THR A C 1
ATOM 677 O O . THR A 1 86 ? 18.218 3.621 -5.090 1.00 91.56 86 THR A O 1
ATOM 680 N N . ASP A 1 87 ? 16.695 4.549 -3.716 1.00 90.56 87 ASP A N 1
ATOM 681 C CA . ASP A 1 87 ? 16.357 3.301 -3.036 1.00 90.56 87 ASP A CA 1
ATOM 682 C C . ASP A 1 87 ? 16.039 2.175 -4.048 1.00 90.56 87 ASP A C 1
ATOM 684 O O . ASP A 1 87 ? 15.094 2.288 -4.840 1.00 90.56 87 ASP A O 1
ATOM 688 N N . PRO A 1 88 ? 16.788 1.058 -4.018 1.00 91.12 88 PRO A N 1
ATOM 689 C CA . PRO A 1 88 ? 16.541 -0.072 -4.897 1.00 91.12 88 PRO A CA 1
ATOM 690 C C . PRO A 1 88 ? 15.116 -0.643 -4.825 1.00 91.12 88 PRO A C 1
ATOM 692 O O . PRO A 1 88 ? 14.647 -1.206 -5.814 1.00 91.12 88 PRO A O 1
ATOM 695 N N . GLU A 1 89 ? 14.417 -0.554 -3.690 1.00 90.81 89 GLU A N 1
ATOM 696 C CA . GLU A 1 89 ? 13.031 -1.028 -3.574 1.00 90.81 89 GLU A CA 1
ATOM 697 C C . GLU A 1 89 ? 12.040 -0.122 -4.319 1.00 90.81 89 GLU A C 1
ATOM 699 O O . GLU A 1 89 ? 11.166 -0.640 -5.017 1.00 90.81 89 GLU A O 1
ATOM 704 N N . LEU A 1 90 ? 12.261 1.198 -4.310 1.00 94.75 90 LEU A N 1
ATOM 705 C CA . LEU A 1 90 ? 11.513 2.160 -5.130 1.00 94.75 90 LEU A CA 1
ATOM 706 C C . LEU A 1 90 ? 11.661 1.836 -6.621 1.00 94.75 90 LEU A C 1
ATOM 708 O O . LEU A 1 90 ? 10.675 1.734 -7.355 1.00 94.75 90 LEU A O 1
ATOM 712 N N . ILE A 1 91 ? 12.896 1.600 -7.068 1.00 96.50 91 ILE A N 1
ATOM 713 C CA . ILE A 1 91 ? 13.194 1.266 -8.466 1.00 96.50 91 ILE A CA 1
ATOM 714 C C . ILE A 1 91 ? 12.557 -0.070 -8.874 1.00 96.50 91 ILE A C 1
ATOM 716 O O . ILE A 1 91 ? 12.005 -0.190 -9.972 1.00 96.50 91 ILE A O 1
ATOM 720 N N . ARG A 1 92 ? 12.572 -1.082 -7.995 1.00 95.62 92 ARG A N 1
ATOM 721 C CA . ARG A 1 92 ? 11.869 -2.352 -8.246 1.00 95.62 92 ARG A CA 1
ATOM 722 C C . ARG A 1 92 ? 10.360 -2.159 -8.334 1.00 95.62 92 ARG A C 1
ATOM 724 O O . ARG A 1 92 ? 9.750 -2.743 -9.226 1.00 95.62 92 ARG A O 1
ATOM 731 N N . TYR A 1 93 ? 9.769 -1.345 -7.460 1.00 96.56 93 TYR A N 1
ATOM 732 C CA . TYR A 1 93 ? 8.344 -1.018 -7.505 1.00 96.56 93 TYR A CA 1
ATOM 733 C C . TYR A 1 93 ? 7.965 -0.361 -8.839 1.00 96.56 93 TYR A C 1
ATOM 735 O O . TYR A 1 93 ? 7.049 -0.818 -9.529 1.00 96.56 93 TYR A O 1
ATOM 743 N N . ALA A 1 94 ? 8.740 0.639 -9.268 1.00 98.19 94 ALA A N 1
ATOM 744 C CA . ALA A 1 94 ? 8.575 1.290 -10.564 1.00 98.19 94 ALA A CA 1
ATOM 745 C C . ALA A 1 94 ? 8.699 0.299 -11.738 1.00 98.19 94 ALA A C 1
ATOM 747 O O . ALA A 1 94 ? 7.887 0.323 -12.666 1.00 98.19 94 ALA A O 1
ATOM 748 N N . LEU A 1 95 ? 9.664 -0.628 -11.685 1.00 98.50 95 LEU A N 1
ATOM 749 C CA . LEU A 1 95 ? 9.842 -1.651 -12.718 1.00 98.50 95 LEU A CA 1
ATOM 750 C C . LEU A 1 95 ? 8.675 -2.652 -12.750 1.00 98.50 95 LEU A C 1
ATOM 752 O O . LEU A 1 95 ? 8.241 -3.055 -13.829 1.00 98.50 95 LEU A O 1
ATOM 756 N N . MET A 1 96 ? 8.140 -3.049 -11.591 1.00 98.25 96 MET A N 1
ATOM 757 C CA . MET A 1 96 ? 6.947 -3.900 -11.509 1.00 98.25 96 MET A CA 1
ATOM 758 C C . MET A 1 96 ? 5.733 -3.224 -12.159 1.00 98.25 96 MET A C 1
ATOM 760 O O . MET A 1 96 ? 5.008 -3.871 -12.921 1.00 98.25 96 MET A O 1
ATOM 764 N N . SER A 1 97 ? 5.552 -1.919 -11.938 1.00 97.81 97 SER A N 1
ATOM 765 C CA . SER A 1 97 ? 4.522 -1.125 -12.616 1.00 97.81 97 SER A CA 1
ATOM 766 C C . SER A 1 97 ? 4.741 -1.093 -14.139 1.00 97.81 97 SER A C 1
ATOM 768 O O . SER A 1 97 ? 3.833 -1.436 -14.900 1.00 97.81 97 SER A O 1
ATOM 770 N N . PHE A 1 98 ? 5.968 -0.826 -14.604 1.00 98.50 98 PHE A N 1
ATOM 771 C CA . PHE A 1 98 ? 6.310 -0.857 -16.033 1.00 98.50 98 PHE A CA 1
ATOM 772 C C . PHE A 1 98 ? 5.984 -2.211 -16.688 1.00 98.50 98 PHE A C 1
ATOM 774 O O . PHE A 1 98 ? 5.317 -2.252 -17.724 1.00 98.50 98 PHE A O 1
ATOM 781 N N . ILE A 1 99 ? 6.400 -3.325 -16.071 1.00 98.25 99 ILE A N 1
ATOM 782 C CA . ILE A 1 99 ? 6.140 -4.685 -16.578 1.00 98.25 99 ILE A CA 1
ATOM 783 C C . ILE A 1 99 ? 4.635 -4.953 -16.691 1.00 98.25 99 ILE A C 1
ATOM 785 O O . ILE A 1 99 ? 4.187 -5.613 -17.631 1.00 98.25 99 ILE A O 1
ATOM 789 N N . THR A 1 100 ? 3.860 -4.442 -15.736 1.00 97.19 100 THR A N 1
ATOM 790 C CA . THR A 1 100 ? 2.409 -4.643 -15.668 1.00 97.19 100 THR A CA 1
ATOM 791 C C . THR A 1 100 ? 1.672 -3.876 -16.762 1.00 97.19 100 THR A C 1
ATOM 793 O O . THR A 1 100 ? 0.714 -4.407 -17.329 1.00 97.19 100 THR A O 1
ATOM 796 N N . HIS A 1 101 ? 2.115 -2.659 -17.091 1.00 96.38 101 HIS A N 1
ATOM 797 C CA . HIS A 1 101 ? 1.313 -1.722 -17.885 1.00 96.38 101 HIS A CA 1
ATOM 798 C C . HIS A 1 101 ? 1.848 -1.450 -19.298 1.00 96.38 101 HIS A C 1
ATOM 800 O O . HIS A 1 101 ? 1.043 -1.200 -20.196 1.00 96.38 101 HIS A O 1
ATOM 806 N N . HIS A 1 102 ? 3.157 -1.559 -19.551 1.00 97.88 102 HIS A N 1
ATOM 807 C CA . HIS A 1 102 ? 3.740 -1.171 -20.841 1.00 97.88 102 HIS A CA 1
ATOM 808 C C . HIS A 1 102 ? 3.601 -2.257 -21.932 1.00 97.88 102 HIS A C 1
ATOM 810 O O . HIS A 1 102 ? 3.955 -3.420 -21.688 1.00 97.88 102 HIS A O 1
ATOM 816 N N . PRO A 1 103 ? 3.185 -1.920 -23.174 1.00 97.19 103 PRO A N 1
ATOM 817 C CA . PRO A 1 103 ? 3.057 -2.894 -24.265 1.00 97.19 103 PRO A CA 1
ATOM 818 C C . PRO A 1 103 ? 4.341 -3.673 -24.564 1.00 97.19 103 PRO A C 1
ATOM 820 O O . PRO A 1 103 ? 4.276 -4.877 -24.812 1.00 97.19 103 PRO A O 1
ATOM 823 N N . SER A 1 104 ? 5.515 -3.035 -24.476 1.00 96.75 104 SER A N 1
ATOM 824 C CA . SER A 1 104 ? 6.798 -3.714 -24.721 1.00 96.75 104 SER A CA 1
ATOM 825 C C . SER A 1 104 ? 7.037 -4.905 -23.790 1.00 96.75 104 SER A C 1
ATOM 827 O O . SER A 1 104 ? 7.633 -5.886 -24.230 1.00 96.75 104 SER A O 1
ATOM 829 N N . ALA A 1 105 ? 6.549 -4.860 -22.546 1.00 95.81 105 ALA A N 1
ATOM 830 C CA . ALA A 1 105 ? 6.629 -5.983 -21.615 1.00 95.81 105 ALA A CA 1
ATOM 831 C C . ALA A 1 105 ? 5.449 -6.954 -21.786 1.00 95.81 105 ALA A C 1
ATOM 833 O O . ALA A 1 105 ? 5.650 -8.169 -21.891 1.00 95.81 105 ALA A O 1
ATOM 834 N N . ARG A 1 106 ? 4.221 -6.424 -21.887 1.00 93.19 106 ARG A N 1
ATOM 835 C CA . ARG A 1 106 ? 2.991 -7.226 -21.987 1.00 93.19 106 ARG A CA 1
ATOM 836 C C . ARG A 1 106 ? 2.937 -8.086 -23.247 1.00 93.19 106 ARG A C 1
ATOM 838 O O . ARG A 1 106 ? 2.652 -9.277 -23.147 1.00 93.19 106 ARG A O 1
ATOM 845 N N . ASN A 1 107 ? 3.264 -7.523 -24.411 1.00 92.75 107 ASN A N 1
ATOM 846 C CA . ASN A 1 107 ? 3.236 -8.237 -25.696 1.00 92.75 107 ASN A CA 1
ATOM 847 C C . ASN A 1 107 ? 4.283 -9.359 -25.753 1.00 92.75 107 ASN A C 1
ATOM 849 O O . ASN A 1 107 ? 4.115 -10.338 -26.475 1.00 92.75 107 ASN A O 1
ATOM 853 N N . ARG A 1 108 ? 5.345 -9.242 -24.947 1.00 92.19 108 ARG A N 1
ATOM 854 C CA . ARG A 1 108 ? 6.389 -10.262 -24.772 1.00 92.19 108 ARG A CA 1
ATOM 855 C C . ARG A 1 108 ? 6.051 -11.286 -23.677 1.00 92.19 108 ARG A C 1
ATOM 857 O O . ARG A 1 108 ? 6.876 -12.143 -23.374 1.00 92.19 108 ARG A O 1
ATOM 864 N N . ASN A 1 109 ? 4.849 -11.224 -23.093 1.00 91.44 109 ASN A N 1
ATOM 865 C CA . ASN A 1 109 ? 4.397 -12.072 -21.985 1.00 91.44 109 ASN A CA 1
ATOM 866 C C . ASN A 1 109 ? 5.327 -12.050 -20.759 1.00 91.44 109 ASN A C 1
ATOM 868 O O . ASN A 1 109 ? 5.410 -13.041 -20.028 1.00 91.44 109 ASN A O 1
ATOM 872 N N . LEU A 1 110 ? 6.013 -10.929 -20.520 1.00 93.62 110 LEU A N 1
ATOM 873 C CA . LEU A 1 110 ? 6.841 -10.763 -19.330 1.00 93.62 110 LEU A CA 1
ATOM 874 C C . LEU A 1 110 ? 5.946 -10.589 -18.102 1.00 93.62 110 LEU A C 1
ATOM 876 O O . LEU A 1 110 ? 4.892 -9.953 -18.163 1.00 93.62 110 LEU A O 1
ATOM 880 N N . ARG A 1 111 ? 6.347 -11.192 -16.983 1.00 94.19 111 ARG A N 1
ATOM 881 C CA . ARG A 1 111 ? 5.575 -11.199 -15.736 1.00 94.19 111 ARG A CA 1
ATOM 882 C C . ARG A 1 111 ? 6.435 -10.763 -14.565 1.00 94.19 111 ARG A C 1
ATOM 884 O O . ARG A 1 111 ? 7.634 -11.049 -14.527 1.00 94.19 111 ARG A O 1
ATOM 891 N N . ILE A 1 112 ? 5.790 -10.151 -13.575 1.00 95.19 112 ILE A N 1
ATOM 892 C CA . ILE A 1 112 ? 6.370 -10.027 -12.241 1.00 95.19 112 ILE A CA 1
ATOM 893 C C . ILE A 1 112 ? 6.580 -11.458 -11.708 1.00 95.19 112 ILE A C 1
ATOM 895 O O . ILE A 1 112 ? 5.646 -12.264 -11.740 1.00 95.19 112 ILE A O 1
ATOM 899 N N . PRO A 1 113 ? 7.797 -11.826 -11.278 1.00 93.75 113 PRO A N 1
ATOM 900 C CA . PRO A 1 113 ? 8.046 -13.133 -10.692 1.00 93.75 113 PRO A CA 1
ATOM 901 C C . PRO A 1 113 ? 7.251 -13.290 -9.389 1.00 93.75 113 PRO A C 1
ATOM 903 O O . PRO A 1 113 ? 7.112 -12.311 -8.658 1.00 93.75 113 PRO A O 1
ATOM 906 N N . PRO A 1 114 ? 6.806 -14.507 -9.034 1.00 92.06 114 PRO A N 1
ATOM 907 C CA . PRO A 1 114 ? 6.119 -14.733 -7.768 1.00 92.06 114 PRO A CA 1
ATOM 908 C C . PRO A 1 114 ? 6.918 -14.252 -6.555 1.00 92.06 114 PRO A C 1
ATOM 910 O O . PRO A 1 114 ? 8.156 -14.270 -6.591 1.00 92.06 114 PRO A O 1
ATOM 913 N N . LEU A 1 115 ? 6.243 -13.879 -5.465 1.00 90.88 115 LEU A N 1
ATOM 914 C CA . LEU A 1 115 ? 6.881 -13.305 -4.273 1.00 90.88 115 LEU A CA 1
ATOM 915 C C . LEU A 1 115 ? 7.960 -14.241 -3.714 1.00 90.88 115 LEU A C 1
ATOM 917 O O . LEU A 1 115 ? 9.068 -13.812 -3.424 1.00 90.88 115 LEU A O 1
ATOM 921 N N . ILE A 1 116 ? 7.724 -15.551 -3.728 1.00 89.94 116 ILE A N 1
ATOM 922 C CA . ILE A 1 116 ? 8.698 -16.589 -3.334 1.00 89.94 116 ILE A CA 1
ATOM 923 C C . ILE A 1 116 ? 9.987 -16.624 -4.180 1.00 89.94 116 ILE A C 1
ATOM 925 O O . ILE A 1 116 ? 10.996 -17.192 -3.755 1.00 89.94 116 ILE A O 1
ATOM 929 N N . LYS A 1 117 ? 9.982 -16.048 -5.390 1.00 90.19 117 LYS A N 1
ATOM 930 C CA . LYS A 1 117 ? 11.190 -15.860 -6.214 1.00 90.19 117 LYS A CA 1
ATOM 931 C C . LYS A 1 117 ? 11.861 -14.511 -5.956 1.00 90.19 117 LYS A C 1
ATOM 933 O O . LYS A 1 117 ? 13.089 -14.458 -5.995 1.00 90.19 117 LYS A O 1
ATOM 938 N N . ARG A 1 118 ? 11.074 -13.458 -5.712 1.00 90.94 118 ARG A N 1
ATOM 939 C CA . ARG A 1 118 ? 11.552 -12.081 -5.500 1.00 90.94 118 ARG A CA 1
ATOM 940 C C . ARG A 1 118 ? 12.060 -11.836 -4.082 1.00 90.94 118 ARG A C 1
ATOM 942 O O . ARG A 1 118 ? 13.142 -11.296 -3.906 1.00 90.94 118 ARG A O 1
ATOM 949 N N . SER A 1 119 ? 11.293 -12.270 -3.092 1.00 89.38 119 SER A N 1
ATOM 950 C CA . SER A 1 119 ? 11.535 -12.124 -1.657 1.00 89.38 119 SER A CA 1
ATOM 951 C C . SER A 1 119 ? 11.187 -13.437 -0.933 1.00 89.38 119 SER A C 1
ATOM 953 O O . SER A 1 119 ? 10.148 -13.551 -0.272 1.00 89.38 119 SER A O 1
ATOM 955 N N . PRO A 1 120 ? 12.012 -14.490 -1.091 1.00 88.69 120 PRO A N 1
ATOM 956 C CA . PRO A 1 120 ? 11.775 -15.768 -0.424 1.00 88.69 120 PRO A CA 1
ATOM 957 C C . PRO A 1 120 ? 11.717 -15.646 1.104 1.00 88.69 120 PRO A C 1
ATOM 959 O O . PRO A 1 120 ? 10.991 -16.403 1.745 1.00 88.69 120 PRO A O 1
ATOM 962 N N . GLU A 1 121 ? 12.446 -14.693 1.679 1.00 86.44 121 GLU A N 1
ATOM 963 C CA . GLU A 1 121 ? 12.489 -14.397 3.110 1.00 86.44 121 GLU A CA 1
ATOM 964 C C . GLU A 1 121 ? 11.119 -13.933 3.638 1.00 86.44 121 GLU A C 1
ATOM 966 O O . GLU A 1 121 ? 10.677 -14.409 4.686 1.00 86.44 121 GLU A O 1
ATOM 971 N N . SER A 1 122 ? 10.387 -13.123 2.860 1.00 86.56 122 SER A N 1
ATOM 972 C CA . SER A 1 122 ? 9.013 -12.693 3.184 1.00 86.56 122 SER A CA 1
ATOM 973 C C . SER A 1 122 ? 7.996 -13.832 3.162 1.00 86.56 122 SER A C 1
ATOM 975 O O . SER A 1 122 ? 6.938 -13.734 3.772 1.00 86.56 122 SER A O 1
ATOM 977 N N . CYS A 1 123 ? 8.300 -14.939 2.485 1.00 87.56 123 CYS A N 1
ATOM 978 C CA . CYS A 1 123 ? 7.374 -16.062 2.329 1.00 87.56 123 CYS A CA 1
ATOM 979 C C . CYS A 1 123 ? 7.480 -17.105 3.450 1.00 87.56 123 CYS A C 1
ATOM 981 O O . CYS A 1 123 ? 6.844 -18.160 3.378 1.00 87.56 123 CYS A O 1
ATOM 983 N N . VAL A 1 124 ? 8.322 -16.868 4.458 1.00 84.81 124 VAL A N 1
ATOM 984 C CA . VAL A 1 124 ? 8.473 -17.783 5.590 1.00 84.81 124 VAL A CA 1
ATOM 985 C C . VAL A 1 124 ? 7.491 -17.370 6.689 1.00 84.81 124 VAL A C 1
ATOM 987 O O . VAL A 1 124 ? 7.615 -16.269 7.217 1.00 84.81 124 VAL A O 1
ATOM 990 N N . PRO A 1 125 ? 6.512 -18.208 7.069 1.00 80.12 125 PRO A N 1
ATOM 991 C CA . PRO A 1 125 ? 5.672 -17.915 8.224 1.00 80.12 125 PRO A CA 1
ATOM 992 C C . PRO A 1 125 ? 6.447 -18.140 9.530 1.00 80.12 125 PRO A C 1
ATOM 994 O O . PRO A 1 125 ? 7.419 -18.908 9.583 1.00 80.12 125 PRO A O 1
ATOM 997 N N . GLN A 1 126 ? 6.005 -17.501 10.605 1.00 77.25 126 GLN A N 1
ATOM 998 C CA . GLN A 1 126 ? 6.483 -17.717 11.958 1.00 77.25 126 GLN A CA 1
ATOM 999 C C . GLN A 1 126 ? 6.285 -19.196 12.330 1.00 77.25 126 GLN A C 1
ATOM 1001 O O . GLN A 1 126 ? 5.231 -19.791 12.123 1.00 77.25 126 GLN A O 1
ATOM 1006 N N . LYS A 1 127 ? 7.346 -19.839 12.838 1.00 62.81 127 LYS A N 1
ATOM 1007 C CA . LYS A 1 127 ? 7.397 -21.304 13.014 1.00 62.81 127 LYS A CA 1
ATOM 1008 C C . LYS A 1 127 ? 6.462 -21.856 14.096 1.00 62.81 127 LYS A C 1
ATOM 1010 O O . LYS A 1 127 ? 6.299 -23.073 14.151 1.00 62.81 127 LYS A O 1
ATOM 1015 N N . LYS A 1 128 ? 5.896 -21.014 14.965 1.00 58.38 128 LYS A N 1
ATOM 1016 C CA . LYS A 1 128 ? 4.982 -21.474 16.013 1.00 58.38 128 LYS A CA 1
ATOM 1017 C C . LYS A 1 128 ? 3.659 -21.877 15.366 1.00 58.38 128 LYS A C 1
ATOM 1019 O O . LYS A 1 128 ? 2.857 -21.029 15.006 1.00 58.38 128 LYS A O 1
ATOM 1024 N N . ILE A 1 129 ? 3.476 -23.183 15.193 1.00 52.94 129 ILE A N 1
ATOM 1025 C CA . ILE A 1 129 ? 2.169 -23.766 14.903 1.00 52.94 129 ILE A CA 1
ATOM 1026 C C . ILE A 1 129 ? 1.420 -23.757 16.231 1.00 52.94 129 ILE A C 1
ATOM 1028 O O . ILE A 1 129 ? 1.670 -24.606 17.084 1.00 52.94 129 ILE A O 1
ATOM 1032 N N . THR A 1 130 ? 0.559 -22.767 16.427 1.00 59.50 130 THR A N 1
ATOM 1033 C CA . THR A 1 130 ? -0.396 -22.777 17.534 1.00 59.50 130 THR A CA 1
ATOM 1034 C C . THR A 1 130 ? -1.635 -23.514 17.031 1.00 59.50 130 THR A C 1
ATOM 1036 O O . THR A 1 130 ? -2.204 -23.134 16.009 1.00 59.50 130 THR A O 1
ATOM 1039 N N . ILE A 1 131 ? -1.997 -24.629 17.671 1.00 58.91 131 ILE A N 1
ATOM 1040 C CA . ILE A 1 131 ? -3.183 -25.405 17.283 1.00 58.91 131 ILE A CA 1
ATOM 1041 C C . ILE A 1 131 ? -4.398 -24.617 17.742 1.00 58.91 131 ILE A C 1
ATOM 1043 O O . ILE A 1 131 ? -4.603 -24.477 18.944 1.00 58.91 131 ILE A O 1
ATOM 1047 N N . ALA A 1 132 ? -5.160 -24.083 16.790 1.00 60.44 132 ALA A N 1
ATOM 1048 C CA . ALA A 1 132 ? -6.374 -23.350 17.104 1.00 60.44 132 ALA A CA 1
ATOM 1049 C C . ALA A 1 132 ? -7.362 -24.229 17.895 1.00 60.44 132 ALA A C 1
ATOM 1051 O O . ALA A 1 132 ? -7.335 -25.451 17.715 1.00 60.44 132 ALA A O 1
ATOM 1052 N N . PRO A 1 133 ? -8.240 -23.638 18.729 1.00 60.75 133 PRO A N 1
ATOM 1053 C CA . PRO A 1 133 ? -9.211 -24.381 19.543 1.00 60.75 133 PRO A CA 1
ATOM 1054 C C . PRO A 1 133 ? -10.099 -25.354 18.746 1.00 60.75 133 PRO A C 1
ATOM 1056 O O . PRO A 1 133 ? -10.675 -26.272 19.322 1.00 60.75 133 PRO A O 1
ATOM 1059 N N . GLY A 1 134 ? -10.169 -25.178 17.422 1.00 55.88 134 GLY A N 1
ATOM 1060 C CA . GLY A 1 134 ? -11.049 -25.906 16.517 1.00 55.88 134 GLY A CA 1
ATOM 1061 C C . GLY A 1 134 ? -12.377 -25.167 16.329 1.00 55.88 134 GLY A C 1
ATOM 1062 O O . GLY A 1 134 ? -12.656 -24.212 17.057 1.00 55.88 134 GLY A O 1
ATOM 1063 N N . PRO A 1 135 ? -13.192 -25.568 15.340 1.00 55.62 135 PRO A N 1
ATOM 1064 C CA . PRO A 1 135 ? -14.547 -25.051 15.212 1.00 55.62 135 PRO A CA 1
ATOM 1065 C C . PRO A 1 135 ? -15.357 -25.417 16.458 1.00 55.62 135 PRO A C 1
ATOM 1067 O O . PRO A 1 135 ? -15.221 -26.519 16.994 1.00 55.62 135 PRO A O 1
ATOM 1070 N N . VAL A 1 136 ? -16.229 -24.514 16.902 1.00 50.12 136 VAL A N 1
ATOM 1071 C CA . VAL A 1 136 ? -17.219 -24.825 17.938 1.00 50.12 136 VAL A CA 1
ATOM 1072 C C . VAL A 1 136 ? -18.172 -25.883 17.388 1.00 50.12 136 VAL A C 1
ATOM 1074 O O . VAL A 1 136 ? -19.023 -25.587 16.555 1.00 50.12 136 VAL A O 1
ATOM 1077 N N . VAL A 1 137 ? -18.017 -27.130 17.831 1.00 46.84 137 VAL A N 1
ATOM 1078 C CA . VAL A 1 137 ? -19.022 -28.195 17.641 1.00 46.84 137 VAL A CA 1
ATOM 1079 C C . VAL A 1 137 ? -19.867 -28.366 18.918 1.00 46.84 137 VAL A C 1
ATOM 1081 O O . VAL A 1 137 ? -20.727 -29.238 18.974 1.00 46.84 137 VAL A O 1
ATOM 1084 N N . SER A 1 138 ? -19.643 -27.550 19.956 1.00 45.31 138 SER A N 1
ATOM 1085 C CA . SER A 1 138 ? -20.314 -27.663 21.257 1.00 45.31 138 SER A CA 1
ATOM 1086 C C . SER A 1 138 ? -20.934 -26.345 21.725 1.00 45.31 138 SER A C 1
ATOM 1088 O O . SER A 1 138 ? -20.391 -25.275 21.500 1.00 45.31 138 SER A O 1
ATOM 1090 N N . ASP A 1 139 ? -22.039 -26.415 22.466 1.00 52.56 139 ASP A N 1
ATOM 1091 C CA . ASP A 1 139 ? -22.713 -25.256 23.081 1.00 52.56 139 ASP A CA 1
ATOM 1092 C C . ASP A 1 139 ? -21.905 -24.588 24.224 1.00 52.56 139 ASP A C 1
ATOM 1094 O O . ASP A 1 139 ? -22.431 -23.772 24.988 1.00 52.56 139 ASP A O 1
ATOM 1098 N N . GLU A 1 140 ? -20.626 -24.936 24.392 1.00 45.66 140 GLU A N 1
ATOM 1099 C CA . GLU A 1 140 ? -19.780 -24.389 25.449 1.00 45.66 140 GLU A CA 1
ATOM 1100 C C . GLU A 1 140 ? -19.267 -22.998 25.072 1.00 45.66 140 GLU A C 1
ATOM 1102 O O . GLU A 1 140 ? -18.602 -22.792 24.054 1.00 45.66 140 GLU A O 1
ATOM 1107 N N . LYS A 1 141 ? -19.547 -22.022 25.943 1.00 45.06 141 LYS A N 1
ATOM 1108 C CA . LYS A 1 141 ? -18.935 -20.695 25.863 1.00 45.06 141 LYS A CA 1
ATOM 1109 C C . LYS A 1 141 ? -17.419 -20.845 25.925 1.00 45.06 141 LYS A C 1
ATOM 1111 O O . LYS A 1 141 ? -16.886 -21.412 26.877 1.00 45.06 141 LYS A O 1
ATOM 1116 N N . VAL A 1 142 ? -16.743 -20.278 24.933 1.00 47.22 142 VAL A N 1
ATOM 1117 C CA . VAL A 1 142 ? -15.286 -20.127 24.910 1.00 47.22 142 VAL A CA 1
ATOM 1118 C C . VAL A 1 142 ? -14.854 -19.447 26.205 1.00 47.22 142 VAL A C 1
ATOM 1120 O O . VAL A 1 142 ? -15.287 -18.329 26.490 1.00 47.22 142 VAL A O 1
ATOM 1123 N N . GLY A 1 143 ? -14.040 -20.127 27.010 1.00 46.19 143 GLY A N 1
ATOM 1124 C CA . GLY A 1 143 ? -13.335 -19.476 28.112 1.00 46.19 143 GLY A CA 1
ATOM 1125 C C . GLY A 1 143 ? -12.372 -18.413 27.576 1.00 46.19 143 GLY A C 1
ATOM 1126 O O . GLY A 1 143 ? -12.024 -18.426 26.394 1.00 46.19 143 GLY A O 1
ATOM 1127 N N . GLU A 1 144 ? -11.922 -17.498 28.437 1.00 46.09 144 GLU A N 1
ATOM 1128 C CA . GLU A 1 144 ? -10.847 -16.567 28.080 1.00 46.09 144 GLU A CA 1
ATOM 1129 C C . GLU A 1 144 ? -9.640 -17.363 27.561 1.00 46.09 144 GLU A C 1
ATOM 1131 O O . GLU A 1 144 ? -9.080 -18.227 28.239 1.00 46.09 144 GLU A O 1
ATOM 1136 N N . SER A 1 145 ? -9.276 -17.115 26.309 1.00 47.41 145 SER A N 1
ATOM 1137 C CA . SER A 1 145 ? -8.157 -17.766 25.644 1.00 47.41 145 SER A CA 1
ATOM 1138 C C . SER A 1 145 ? -6.844 -17.469 26.371 1.00 47.41 145 SER A C 1
ATOM 1140 O O . SER A 1 145 ? -6.498 -16.308 26.587 1.00 47.41 145 SER A O 1
ATOM 1142 N N . VAL A 1 146 ? -6.075 -18.507 26.700 1.00 48.25 146 VAL A N 1
ATOM 1143 C CA . VAL A 1 146 ? -4.756 -18.362 27.332 1.00 48.25 146 VAL A CA 1
ATOM 1144 C C . VAL A 1 146 ? -3.691 -18.098 26.260 1.00 48.25 146 VAL A C 1
ATOM 1146 O O . VAL A 1 146 ? -3.421 -18.961 25.425 1.00 48.25 146 VAL A O 1
ATOM 1149 N N . GLY A 1 147 ? -3.047 -16.929 26.310 1.00 59.88 147 GLY A N 1
ATOM 1150 C CA . GLY A 1 147 ? -1.959 -16.536 25.403 1.00 59.88 147 GLY A CA 1
ATOM 1151 C C . GLY A 1 147 ? -2.392 -15.606 24.264 1.00 59.88 147 GLY A C 1
ATOM 1152 O O . GLY A 1 147 ? -3.529 -15.154 24.206 1.00 59.88 147 GLY A O 1
ATOM 1153 N N . ASP A 1 148 ? -1.456 -15.291 23.367 1.00 75.56 148 ASP A N 1
ATOM 1154 C CA . ASP A 1 148 ? -1.696 -14.387 22.236 1.00 75.56 148 ASP A CA 1
ATOM 1155 C C . ASP A 1 148 ? -2.514 -15.091 21.137 1.00 75.56 148 ASP A C 1
ATOM 1157 O O . ASP A 1 148 ? -1.972 -15.862 20.335 1.00 75.56 148 ASP A O 1
ATOM 1161 N N . ILE A 1 149 ? -3.830 -14.843 21.129 1.00 79.81 149 ILE A N 1
ATOM 1162 C CA . ILE A 1 149 ? -4.778 -15.428 20.167 1.00 79.81 149 ILE A CA 1
ATOM 1163 C C . ILE A 1 149 ? -4.443 -15.102 18.721 1.00 79.81 149 ILE A C 1
ATOM 1165 O O . ILE A 1 149 ? -4.771 -15.879 17.822 1.00 79.81 149 ILE A O 1
ATOM 1169 N N . GLU A 1 150 ? -3.735 -14.000 18.482 1.00 85.56 150 GLU A N 1
ATOM 1170 C CA . GLU A 1 150 ? -3.385 -13.593 17.135 1.00 85.56 150 GLU A CA 1
ATOM 1171 C C . GLU A 1 150 ? -2.481 -14.625 16.463 1.00 85.56 150 GLU A C 1
ATOM 1173 O O . GLU A 1 150 ? -2.523 -14.789 15.243 1.00 85.56 150 GLU A O 1
ATOM 1178 N N . LEU A 1 151 ? -1.706 -15.397 17.229 1.00 85.94 151 LEU A N 1
ATOM 1179 C CA . LEU A 1 151 ? -0.828 -16.425 16.673 1.00 85.94 151 LEU A CA 1
ATOM 1180 C C . LEU A 1 151 ? -1.590 -17.527 15.926 1.00 85.94 151 LEU A C 1
ATOM 1182 O O . LEU A 1 151 ? -1.025 -18.119 15.004 1.00 85.94 151 LEU A O 1
ATOM 1186 N N . TYR A 1 152 ? -2.855 -17.792 16.270 1.00 85.94 152 TYR A N 1
ATOM 1187 C CA . TYR A 1 152 ? -3.675 -18.777 15.559 1.00 85.94 152 TYR A CA 1
ATOM 1188 C C . TYR A 1 152 ? -3.973 -18.365 14.118 1.00 85.94 152 TYR A C 1
ATOM 1190 O O . TYR A 1 152 ? -4.143 -19.226 13.262 1.00 85.94 152 TYR A O 1
ATOM 1198 N N . MET A 1 153 ? -3.967 -17.065 13.828 1.00 89.69 153 MET A N 1
ATOM 1199 C CA . MET A 1 153 ? -4.277 -16.518 12.508 1.00 89.69 153 MET A CA 1
ATOM 1200 C C . MET A 1 153 ? -3.039 -16.296 11.631 1.00 89.69 153 MET A C 1
ATOM 1202 O O . MET A 1 153 ? -3.165 -15.911 10.467 1.00 89.69 153 MET A O 1
ATOM 1206 N N . ASN A 1 154 ? -1.833 -16.603 12.126 1.00 89.25 154 ASN A N 1
ATOM 1207 C CA . ASN A 1 154 ? -0.603 -16.469 11.339 1.00 89.25 154 ASN A CA 1
ATOM 1208 C C . ASN A 1 154 ? -0.613 -17.324 10.064 1.00 89.25 154 ASN A C 1
ATOM 1210 O O . ASN A 1 154 ? -0.029 -16.914 9.068 1.00 89.25 154 ASN A O 1
ATOM 1214 N N . TRP A 1 155 ? -1.274 -18.488 10.050 1.00 87.25 155 TRP A N 1
ATOM 1215 C CA . TRP A 1 155 ? -1.343 -19.303 8.828 1.00 87.25 155 TRP A CA 1
ATOM 1216 C C . TRP A 1 155 ? -2.041 -18.562 7.679 1.00 87.25 155 TRP A C 1
ATOM 1218 O O . TRP A 1 155 ? -1.647 -18.746 6.531 1.00 87.25 155 TRP A O 1
ATOM 1228 N N . TYR A 1 156 ? -3.034 -17.727 8.004 1.00 92.50 156 TYR A N 1
ATOM 1229 C CA . TYR A 1 156 ? -3.797 -16.934 7.048 1.00 92.50 156 TYR A CA 1
ATOM 1230 C C . TYR A 1 156 ? -3.069 -15.624 6.737 1.00 92.50 156 TYR A C 1
ATOM 1232 O O . TYR A 1 156 ? -2.725 -15.358 5.588 1.00 92.50 156 TYR A O 1
ATOM 1240 N N . ARG A 1 157 ? -2.752 -14.832 7.772 1.00 94.75 157 ARG A N 1
ATOM 1241 C CA . ARG A 1 157 ? -2.104 -13.516 7.627 1.00 94.75 157 ARG A CA 1
ATOM 1242 C C . ARG A 1 157 ? -0.731 -13.582 6.966 1.00 94.75 157 ARG A C 1
ATOM 1244 O O . ARG A 1 157 ? -0.333 -12.672 6.242 1.00 94.75 157 ARG A O 1
ATOM 1251 N N . GLU A 1 158 ? 0.012 -14.656 7.220 1.00 93.12 158 GLU A N 1
ATOM 1252 C CA . GLU A 1 158 ? 1.360 -14.861 6.694 1.00 93.12 158 GLU A CA 1
ATOM 1253 C C . GLU A 1 158 ? 1.404 -15.788 5.474 1.00 93.12 158 GLU A C 1
ATOM 1255 O O . GLU A 1 158 ? 2.500 -16.179 5.049 1.00 93.12 158 GLU A O 1
ATOM 1260 N N . ASP A 1 159 ? 0.247 -16.126 4.889 1.00 93.38 159 ASP A N 1
ATOM 1261 C CA . ASP A 1 159 ? 0.207 -16.838 3.617 1.00 93.38 159 ASP A CA 1
ATOM 1262 C C . ASP A 1 159 ? 0.898 -15.988 2.529 1.00 93.38 159 ASP A C 1
ATOM 1264 O O . ASP A 1 159 ? 0.564 -14.810 2.332 1.00 93.38 159 ASP A O 1
ATOM 1268 N N . PRO A 1 160 ? 1.896 -16.543 1.819 1.00 91.81 160 PRO A N 1
ATOM 1269 C CA . PRO A 1 160 ? 2.648 -15.783 0.831 1.00 91.81 160 PRO A CA 1
ATOM 1270 C C . PRO A 1 160 ? 1.802 -15.381 -0.379 1.00 91.81 160 PRO A C 1
ATOM 1272 O O . PRO A 1 160 ? 2.100 -14.356 -0.984 1.00 91.81 160 PRO A O 1
ATOM 1275 N N . ASN A 1 161 ? 0.761 -16.140 -0.734 1.00 94.31 161 ASN A N 1
ATOM 1276 C CA . ASN A 1 161 ? -0.099 -15.803 -1.866 1.00 94.31 161 ASN A CA 1
ATOM 1277 C C . ASN A 1 161 ? -1.085 -14.689 -1.502 1.00 94.31 161 ASN A C 1
ATOM 1279 O O . ASN A 1 161 ? -1.362 -13.853 -2.354 1.00 94.31 161 ASN A O 1
ATOM 1283 N N . LEU A 1 162 ? -1.578 -14.640 -0.259 1.00 96.38 162 LEU A N 1
ATOM 1284 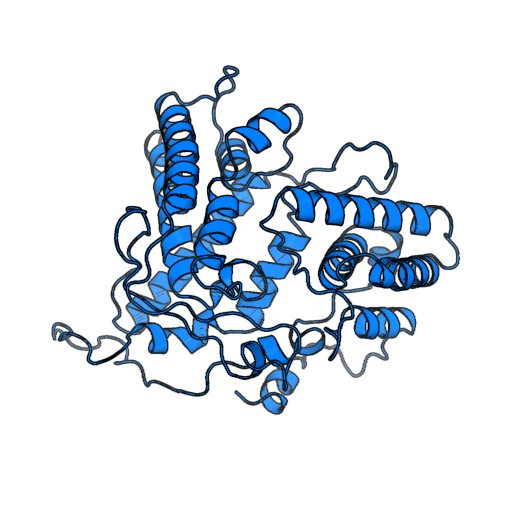C CA . LEU A 1 162 ? -2.381 -13.515 0.237 1.00 96.38 162 LEU A CA 1
ATOM 1285 C C . LEU A 1 162 ? -1.583 -12.206 0.174 1.00 96.38 162 LEU A C 1
ATOM 1287 O O . LEU A 1 162 ? -2.053 -11.199 -0.351 1.00 96.38 162 LEU A O 1
ATOM 1291 N N . ASN A 1 163 ? -0.348 -12.240 0.670 1.00 96.62 163 ASN A N 1
ATOM 1292 C CA . ASN A 1 163 ? 0.535 -11.077 0.669 1.00 96.62 163 ASN A CA 1
ATOM 1293 C C . ASN A 1 163 ? 0.976 -10.681 -0.754 1.00 96.62 163 ASN A C 1
ATOM 1295 O O . ASN A 1 163 ? 1.031 -9.495 -1.075 1.00 96.62 163 ASN A O 1
ATOM 1299 N N . GLU A 1 164 ? 1.242 -11.658 -1.630 1.00 95.81 164 GLU A N 1
ATOM 1300 C CA . GLU A 1 164 ? 1.508 -11.406 -3.051 1.00 95.81 164 GLU A CA 1
ATOM 1301 C C . GLU A 1 164 ? 0.285 -10.819 -3.765 1.00 95.81 164 GLU A C 1
ATOM 1303 O O . GLU A 1 164 ? 0.440 -9.911 -4.576 1.00 95.81 164 GLU A O 1
ATOM 1308 N N . HIS A 1 165 ? -0.923 -11.299 -3.457 1.00 97.75 165 HIS A N 1
ATOM 1309 C CA . HIS A 1 165 ? -2.167 -10.750 -3.989 1.00 97.75 165 HIS A CA 1
ATOM 1310 C C . HIS A 1 165 ? -2.330 -9.276 -3.609 1.00 97.75 165 HIS A C 1
ATOM 1312 O O . HIS A 1 165 ? -2.566 -8.458 -4.495 1.00 97.75 165 HIS A O 1
ATOM 1318 N N . HIS A 1 166 ? -2.150 -8.939 -2.330 1.00 98.31 166 HIS A N 1
ATOM 1319 C CA . HIS A 1 166 ? -2.256 -7.566 -1.836 1.00 98.31 166 HIS A CA 1
ATOM 1320 C C . HIS A 1 166 ? -1.223 -6.634 -2.497 1.00 98.31 166 HIS A C 1
ATOM 1322 O O . HIS A 1 166 ? -1.587 -5.582 -3.020 1.00 98.31 166 HIS A O 1
ATOM 1328 N N . GLU A 1 167 ? 0.053 -7.038 -2.582 1.00 97.06 167 GLU A N 1
ATOM 1329 C CA . GLU A 1 167 ? 1.073 -6.270 -3.316 1.00 97.06 167 GLU A CA 1
ATOM 1330 C C . GLU A 1 167 ? 0.710 -6.120 -4.799 1.00 97.06 167 GLU A C 1
ATOM 1332 O O . GLU A 1 167 ? 0.751 -5.018 -5.343 1.00 97.06 167 GLU A O 1
ATOM 1337 N N . HIS A 1 168 ? 0.337 -7.215 -5.465 1.00 97.00 168 HIS A N 1
ATOM 1338 C CA . HIS A 1 168 ? 0.033 -7.194 -6.891 1.00 97.00 168 HIS A CA 1
ATOM 1339 C C . HIS A 1 168 ? -1.186 -6.325 -7.206 1.00 97.00 168 HIS A C 1
ATOM 1341 O O . HIS A 1 168 ? -1.171 -5.619 -8.214 1.00 97.00 168 HIS A O 1
ATOM 1347 N N . TRP A 1 169 ? -2.211 -6.336 -6.348 1.00 98.06 169 TRP A N 1
ATOM 1348 C CA . TRP A 1 169 ? -3.373 -5.466 -6.490 1.00 98.06 169 TRP A CA 1
ATOM 1349 C C . TRP A 1 169 ? -2.944 -3.995 -6.503 1.00 98.06 169 TRP A C 1
ATOM 1351 O O . TRP A 1 169 ? -3.242 -3.313 -7.478 1.00 98.06 169 TRP A O 1
ATOM 1361 N N . HIS A 1 170 ? -2.125 -3.553 -5.541 1.00 97.25 170 HIS A N 1
ATOM 1362 C CA . HIS A 1 170 ? -1.619 -2.170 -5.486 1.00 97.25 170 HIS A CA 1
ATOM 1363 C C . HIS A 1 170 ? -0.637 -1.804 -6.620 1.00 97.25 170 HIS A C 1
ATOM 1365 O O . HIS A 1 170 ? -0.474 -0.630 -6.956 1.00 97.25 170 HIS A O 1
ATOM 1371 N N . ILE A 1 171 ? 0.010 -2.784 -7.262 1.00 96.50 171 ILE A N 1
ATOM 1372 C CA . ILE A 1 171 ? 0.804 -2.544 -8.484 1.00 96.50 171 ILE A CA 1
ATOM 1373 C C . ILE A 1 171 ? -0.099 -2.328 -9.707 1.00 96.50 171 ILE A C 1
ATOM 1375 O O . ILE A 1 171 ? 0.198 -1.508 -10.584 1.00 96.50 171 ILE A O 1
ATOM 1379 N N . VAL A 1 172 ? -1.197 -3.080 -9.800 1.00 96.06 172 VAL A N 1
ATOM 1380 C CA . VAL A 1 172 ? -2.172 -2.940 -10.889 1.00 96.06 172 VAL A CA 1
ATOM 1381 C C . VAL A 1 172 ? -2.988 -1.658 -10.713 1.00 96.06 172 VAL A C 1
ATOM 1383 O O . VAL A 1 172 ? -3.217 -0.949 -11.693 1.00 96.06 172 VAL A O 1
ATOM 1386 N N . TYR A 1 173 ? -3.390 -1.369 -9.482 1.00 95.44 173 TYR A N 1
ATOM 1387 C CA . TYR A 1 173 ? -4.244 -0.274 -9.046 1.00 95.44 173 TYR A CA 1
ATOM 1388 C C . TYR A 1 173 ? -3.425 0.647 -8.134 1.00 95.44 173 TYR A C 1
ATOM 1390 O O . TYR A 1 173 ? -3.408 0.505 -6.918 1.00 95.44 173 TYR A O 1
ATOM 1398 N N . SER A 1 174 ? -2.641 1.536 -8.751 1.00 92.12 174 SER A N 1
ATOM 1399 C CA . SER A 1 174 ? -1.774 2.455 -8.011 1.00 92.12 174 SER A CA 1
ATOM 1400 C C . SER A 1 174 ? -2.514 3.740 -7.663 1.00 92.12 174 SER A C 1
ATOM 1402 O O . SER A 1 174 ? -3.103 4.368 -8.546 1.00 92.12 174 SER A O 1
ATOM 1404 N N . GLY A 1 175 ? -2.380 4.192 -6.414 1.00 90.62 175 GLY A N 1
ATOM 1405 C CA . GLY A 1 175 ? -2.902 5.483 -5.964 1.00 90.62 175 GLY A CA 1
ATOM 1406 C C . GLY A 1 175 ? -2.363 6.692 -6.746 1.00 90.62 175 GLY A C 1
ATOM 1407 O O . GLY A 1 175 ? -3.029 7.712 -6.832 1.00 90.62 175 GLY A O 1
ATOM 1408 N N . GLN A 1 176 ? -1.206 6.598 -7.414 1.00 92.12 176 GLN A N 1
ATOM 1409 C CA . GLN A 1 176 ? -0.694 7.680 -8.279 1.00 92.12 176 GLN A CA 1
ATOM 1410 C C . GLN A 1 176 ? -1.258 7.633 -9.713 1.00 92.12 176 GLN A C 1
ATOM 1412 O O . GLN A 1 176 ? -0.946 8.493 -10.533 1.00 92.12 176 GLN A O 1
ATOM 1417 N N . GLY A 1 177 ? -2.070 6.624 -10.039 1.00 92.12 177 GLY A N 1
ATOM 1418 C CA . GLY A 1 177 ? -2.432 6.288 -11.413 1.00 92.12 177 GLY A CA 1
ATOM 1419 C C . GLY A 1 177 ? -1.284 5.609 -12.171 1.00 92.12 177 GLY A C 1
ATOM 1420 O O . GLY A 1 177 ? -0.273 5.200 -11.596 1.00 92.12 177 GLY A O 1
ATOM 1421 N N . ILE A 1 178 ? -1.454 5.437 -13.482 1.00 94.19 178 ILE A N 1
ATOM 1422 C CA . ILE A 1 178 ? -0.494 4.734 -14.347 1.00 94.19 178 ILE A CA 1
ATOM 1423 C C . ILE A 1 178 ? 0.038 5.718 -15.386 1.00 94.19 178 ILE A C 1
ATOM 1425 O O . ILE A 1 178 ? -0.779 6.344 -16.056 1.00 94.19 178 ILE A O 1
ATOM 1429 N N . PRO A 1 179 ? 1.358 5.843 -15.602 1.00 95.44 179 PRO A N 1
ATOM 1430 C CA . PRO A 1 179 ? 1.856 6.705 -16.666 1.00 95.44 179 PRO A CA 1
ATOM 1431 C C . PRO A 1 179 ? 1.259 6.320 -18.025 1.00 95.44 179 PRO A C 1
ATOM 1433 O O . PRO A 1 179 ? 1.142 5.135 -18.360 1.00 95.44 179 PRO A O 1
ATOM 1436 N N . ASN A 1 180 ? 0.868 7.313 -18.822 1.00 95.12 180 ASN A N 1
ATOM 1437 C CA . ASN A 1 180 ? 0.375 7.062 -20.168 1.00 95.12 180 ASN A CA 1
ATOM 1438 C C . ASN A 1 180 ? 1.528 6.584 -21.056 1.00 95.12 180 ASN A C 1
ATOM 1440 O O . ASN A 1 180 ? 2.365 7.376 -21.466 1.00 95.12 180 ASN A O 1
ATOM 1444 N N . PHE A 1 181 ? 1.563 5.301 -21.415 1.00 95.06 181 PHE A N 1
ATOM 1445 C CA . PHE A 1 181 ? 2.665 4.773 -22.225 1.00 95.06 181 PHE A CA 1
ATOM 1446 C C . PHE A 1 181 ? 2.803 5.442 -23.602 1.00 95.06 181 PHE A C 1
ATOM 1448 O O . PHE A 1 181 ? 3.872 5.358 -24.190 1.00 95.06 181 PHE A O 1
ATOM 1455 N N . LYS A 1 182 ? 1.750 6.067 -24.147 1.00 95.44 182 LYS A N 1
ATOM 1456 C CA . LYS A 1 182 ? 1.832 6.787 -25.431 1.00 95.44 182 LYS A CA 1
ATOM 1457 C C . LYS A 1 182 ? 2.474 8.162 -25.288 1.00 95.44 182 LYS A C 1
ATOM 1459 O O . LYS A 1 182 ? 3.049 8.653 -26.250 1.00 95.44 182 LYS A O 1
ATOM 1464 N N . ASP A 1 183 ? 2.352 8.754 -24.106 1.00 95.12 183 ASP A N 1
ATOM 1465 C CA . ASP A 1 183 ? 2.927 10.048 -23.762 1.00 95.12 183 ASP A CA 1
ATOM 1466 C C . ASP A 1 183 ? 3.358 10.048 -22.283 1.00 95.12 183 ASP A C 1
ATOM 1468 O O . ASP A 1 183 ? 2.656 10.596 -21.421 1.00 95.12 183 ASP A O 1
ATOM 1472 N N . PRO A 1 184 ? 4.479 9.371 -21.954 1.00 93.69 184 PRO A N 1
ATOM 1473 C CA . PRO A 1 184 ? 4.895 9.185 -20.565 1.00 93.69 184 PRO A CA 1
ATOM 1474 C C . PRO A 1 184 ? 5.267 10.492 -19.857 1.00 93.69 184 PRO A C 1
ATOM 1476 O O . PRO A 1 184 ? 5.323 10.521 -18.631 1.00 93.69 184 PRO A O 1
ATOM 1479 N N . GLU A 1 185 ? 5.529 11.560 -20.613 1.00 88.75 185 GLU A N 1
ATOM 1480 C CA . GLU A 1 185 ? 5.961 12.860 -20.094 1.00 88.75 185 GLU A CA 1
ATOM 1481 C C . GLU A 1 185 ? 4.812 13.853 -19.907 1.00 88.75 185 GLU A C 1
ATOM 1483 O O . GLU A 1 185 ? 5.017 14.881 -19.266 1.00 88.75 185 GLU A O 1
ATOM 1488 N N . SER A 1 186 ? 3.602 13.531 -20.381 1.00 88.50 186 SER A N 1
ATOM 1489 C CA . SER A 1 186 ? 2.399 14.358 -20.184 1.00 88.50 186 SER A CA 1
ATOM 1490 C C . SER A 1 186 ? 2.134 14.736 -18.726 1.00 88.50 186 SER A C 1
ATOM 1492 O O . SER A 1 186 ? 1.490 15.746 -18.460 1.00 88.50 186 SER A O 1
ATOM 1494 N N . GLY A 1 187 ? 2.587 13.912 -17.776 1.00 80.31 187 GLY A N 1
ATOM 1495 C CA . GLY A 1 187 ? 2.275 14.068 -16.357 1.00 80.31 187 GLY A CA 1
ATOM 1496 C C . GLY A 1 187 ? 0.840 13.676 -15.996 1.00 80.31 187 GLY A C 1
ATOM 1497 O O . GLY A 1 187 ? 0.531 13.630 -14.810 1.00 80.31 187 GLY A O 1
ATOM 1498 N N . GLU A 1 188 ? 0.005 13.327 -16.980 1.00 85.56 188 GLU A N 1
ATOM 1499 C CA . GLU A 1 188 ? -1.400 12.957 -16.806 1.00 85.56 188 GLU A CA 1
ATOM 1500 C C . GLU A 1 188 ? -1.542 11.439 -16.618 1.00 85.56 188 GLU A C 1
ATOM 1502 O O . GLU A 1 188 ? -1.336 10.668 -17.567 1.00 85.56 188 GLU A O 1
ATOM 1507 N N . PRO A 1 189 ? -1.892 10.960 -15.409 1.00 90.38 189 PRO A N 1
ATOM 1508 C CA . PRO A 1 189 ? -1.987 9.532 -15.165 1.00 90.38 189 PRO A CA 1
ATOM 1509 C C . PRO A 1 189 ? -3.247 8.938 -15.797 1.00 90.38 189 PRO A C 1
ATOM 1511 O O . PRO A 1 189 ? -4.346 9.488 -15.722 1.00 90.38 189 PRO A O 1
ATOM 1514 N N . VAL A 1 190 ? -3.100 7.744 -16.357 1.00 92.00 190 VAL A N 1
ATOM 1515 C CA . VAL A 1 190 ? -4.203 6.889 -16.786 1.00 92.00 190 VAL A CA 1
ATOM 1516 C C . VAL A 1 190 ? -4.827 6.234 -15.559 1.00 92.00 190 VAL A C 1
ATOM 1518 O O . VAL A 1 190 ? -4.168 5.479 -14.838 1.00 92.00 190 VAL A O 1
ATOM 1521 N N . ASN A 1 191 ? -6.118 6.481 -15.360 1.00 89.00 191 ASN A N 1
ATOM 1522 C CA . ASN A 1 191 ? -6.898 5.882 -14.282 1.00 89.00 191 ASN A CA 1
ATOM 1523 C C . ASN A 1 191 ? -7.628 4.633 -14.770 1.00 89.00 191 ASN A C 1
ATOM 1525 O O . ASN A 1 191 ? -8.049 4.548 -15.926 1.00 89.00 191 ASN A O 1
ATOM 1529 N N . LYS A 1 192 ? -7.751 3.641 -13.887 1.00 92.94 192 LYS A N 1
ATOM 1530 C CA . LYS A 1 192 ? -8.553 2.447 -14.152 1.00 92.94 192 LYS A CA 1
ATOM 1531 C C . LYS A 1 192 ? -10.006 2.701 -13.773 1.00 92.94 192 LYS A C 1
ATOM 1533 O O . LYS A 1 192 ? -10.278 3.466 -12.854 1.00 92.94 192 LYS A O 1
ATOM 1538 N N . ASP A 1 193 ? -10.904 2.033 -14.489 1.00 95.06 193 ASP A N 1
ATOM 1539 C CA . ASP A 1 193 ? -12.337 2.079 -14.217 1.00 95.06 193 ASP A CA 1
ATOM 1540 C C . ASP A 1 193 ? -12.629 1.676 -12.767 1.00 95.06 193 ASP A C 1
ATOM 1542 O O . ASP A 1 193 ? -12.128 0.646 -12.304 1.00 95.06 193 ASP A O 1
ATOM 1546 N N . ARG A 1 194 ? -13.408 2.517 -12.077 1.00 95.94 194 ARG A N 1
ATOM 1547 C CA . ARG A 1 194 ? -13.896 2.319 -10.704 1.00 95.94 194 ARG A CA 1
ATOM 1548 C C . ARG A 1 194 ? -12.816 1.872 -9.709 1.00 95.94 194 ARG A C 1
ATOM 1550 O O . ARG A 1 194 ? -13.027 0.961 -8.908 1.00 95.94 194 ARG A O 1
ATOM 1557 N N . HIS A 1 195 ? -11.622 2.462 -9.799 1.00 96.00 195 HIS A N 1
ATOM 1558 C CA . HIS A 1 195 ? -10.487 2.100 -8.948 1.00 96.00 195 HIS A CA 1
ATOM 1559 C C . HIS A 1 195 ? -10.805 2.275 -7.456 1.00 96.00 195 HIS A C 1
ATOM 1561 O O . HIS A 1 195 ? -10.588 1.343 -6.685 1.00 96.00 195 HIS A O 1
ATOM 1567 N N . GLY A 1 196 ? -11.353 3.422 -7.055 1.00 97.38 196 GLY A N 1
ATOM 1568 C CA . GLY A 1 196 ? -11.665 3.688 -5.655 1.00 97.38 196 GLY A CA 1
ATOM 1569 C C . GLY A 1 196 ? -12.736 2.741 -5.123 1.00 97.38 196 GLY A C 1
ATOM 1570 O O . GLY A 1 196 ? -12.627 2.237 -4.010 1.00 97.38 196 GLY A O 1
ATOM 1571 N N . GLU A 1 197 ? -13.730 2.392 -5.933 1.00 98.12 197 GLU A N 1
ATOM 1572 C CA . GLU A 1 197 ? -14.712 1.389 -5.523 1.00 98.12 197 GLU A CA 1
ATOM 1573 C C . GLU A 1 197 ? -14.084 -0.002 -5.399 1.00 98.12 197 GLU A C 1
ATOM 1575 O O . GLU A 1 197 ? -14.378 -0.745 -4.461 1.00 98.12 197 GLU A O 1
ATOM 1580 N N . LEU A 1 198 ? -13.188 -0.364 -6.318 1.00 98.31 198 LEU A N 1
ATOM 1581 C CA . LEU A 1 198 ? -12.497 -1.643 -6.253 1.00 98.31 198 LEU A CA 1
ATOM 1582 C C . LEU A 1 198 ? -11.553 -1.725 -5.047 1.00 98.31 198 LEU A C 1
ATOM 1584 O O . LEU A 1 198 ? -11.400 -2.813 -4.492 1.00 98.31 198 LEU A O 1
ATOM 1588 N N . PHE A 1 199 ? -10.958 -0.604 -4.622 1.00 98.50 199 PHE A N 1
ATOM 1589 C CA . PHE A 1 199 ? -10.217 -0.504 -3.364 1.00 98.50 199 PHE A CA 1
ATOM 1590 C C . PHE A 1 199 ? -11.108 -0.906 -2.188 1.00 98.50 199 PHE A C 1
ATOM 1592 O O . PHE A 1 199 ? -10.732 -1.795 -1.418 1.00 98.50 199 PHE A O 1
ATOM 1599 N N . VAL A 1 200 ? -12.304 -0.312 -2.093 1.00 98.50 200 VAL A N 1
ATOM 1600 C CA . VAL A 1 200 ? -13.283 -0.650 -1.052 1.00 98.50 200 VAL A CA 1
ATOM 1601 C C . VAL A 1 200 ? -13.636 -2.132 -1.123 1.00 98.50 200 VAL A C 1
ATOM 1603 O O . VAL A 1 200 ? -13.506 -2.861 -0.140 1.00 98.50 200 VAL A O 1
ATOM 1606 N N . TYR A 1 201 ? -14.041 -2.604 -2.302 1.00 98.69 201 TYR A N 1
ATOM 1607 C CA . TYR A 1 201 ? -14.522 -3.967 -2.484 1.00 98.69 201 TYR A CA 1
ATOM 1608 C C . TYR A 1 201 ? -13.454 -5.018 -2.158 1.00 98.69 201 TYR A C 1
ATOM 1610 O O . TYR A 1 201 ? -13.737 -5.984 -1.449 1.00 98.69 201 TYR A O 1
ATOM 1618 N N . MET A 1 202 ? -12.223 -4.844 -2.647 1.00 98.69 202 MET A N 1
ATOM 1619 C CA . MET A 1 202 ? -11.145 -5.812 -2.444 1.00 98.69 202 MET A CA 1
ATOM 1620 C C . MET A 1 202 ? -10.807 -5.958 -0.955 1.00 98.69 202 MET A C 1
ATOM 1622 O O . MET A 1 202 ? -10.814 -7.077 -0.434 1.00 98.69 202 MET A O 1
ATOM 1626 N N . HIS A 1 203 ? -10.610 -4.843 -0.248 1.00 98.81 203 HIS A N 1
ATOM 1627 C CA . HIS A 1 203 ? -10.274 -4.864 1.177 1.00 98.81 203 HIS A CA 1
ATOM 1628 C C . HIS A 1 203 ? -11.442 -5.340 2.047 1.00 98.81 203 HIS A C 1
ATOM 1630 O O . HIS A 1 203 ? -11.236 -6.123 2.976 1.00 98.81 203 HIS A O 1
ATOM 1636 N N . ARG A 1 204 ? -12.684 -4.981 1.702 1.00 98.56 204 ARG A N 1
ATOM 1637 C CA . ARG A 1 204 ? -13.883 -5.518 2.361 1.00 98.56 204 ARG A CA 1
ATOM 1638 C C . ARG A 1 204 ? -13.994 -7.031 2.210 1.00 98.56 204 ARG A C 1
ATOM 1640 O O . ARG A 1 204 ? -14.308 -7.727 3.173 1.00 98.56 204 ARG A O 1
ATOM 1647 N N . GLN A 1 205 ? -13.690 -7.569 1.028 1.00 98.69 205 GLN A N 1
ATOM 1648 C CA . GLN A 1 205 ? -13.659 -9.017 0.809 1.00 98.69 205 GLN A CA 1
ATOM 1649 C C . GLN A 1 205 ? -12.517 -9.697 1.574 1.00 98.69 205 GLN A C 1
ATOM 1651 O O . GLN A 1 205 ? -12.706 -10.808 2.073 1.00 98.69 205 GLN A O 1
ATOM 1656 N N . MET A 1 206 ? -11.353 -9.052 1.712 1.00 98.69 206 MET A N 1
ATOM 1657 C CA . MET A 1 206 ? -10.293 -9.552 2.592 1.00 98.69 206 MET A CA 1
ATOM 1658 C C . MET A 1 206 ? -10.782 -9.638 4.044 1.00 98.69 206 MET A C 1
ATOM 1660 O O . MET A 1 206 ? -10.630 -10.693 4.661 1.00 98.69 206 MET A O 1
ATOM 1664 N N . LEU A 1 207 ? -11.402 -8.572 4.566 1.00 98.69 207 LEU A N 1
ATOM 1665 C CA . LEU A 1 207 ? -11.953 -8.518 5.925 1.00 98.69 207 LEU A CA 1
ATOM 1666 C C . LEU A 1 207 ? -13.023 -9.588 6.159 1.00 98.69 207 LEU A C 1
ATOM 1668 O O . LEU A 1 207 ? -12.937 -10.332 7.129 1.00 98.69 207 LEU A O 1
ATOM 1672 N N . ALA A 1 208 ? -13.995 -9.714 5.251 1.00 98.44 208 ALA A N 1
ATOM 1673 C CA . ALA A 1 208 ? -15.066 -10.702 5.368 1.00 98.44 208 ALA A CA 1
ATOM 1674 C C . ALA A 1 208 ? -14.523 -12.139 5.430 1.00 98.44 208 ALA A C 1
ATOM 1676 O O . ALA A 1 208 ? -14.985 -12.950 6.228 1.00 98.44 208 ALA A O 1
ATOM 1677 N N . ARG A 1 209 ? -13.508 -12.458 4.618 1.00 98.38 209 ARG A N 1
ATOM 1678 C CA . ARG A 1 209 ? -12.850 -13.772 4.655 1.00 98.38 209 ARG A CA 1
ATOM 1679 C C . ARG A 1 209 ? -12.075 -13.981 5.949 1.00 98.38 209 ARG A C 1
ATOM 1681 O O . ARG A 1 209 ? -12.148 -15.064 6.509 1.00 98.38 209 ARG A O 1
ATOM 1688 N N . TYR A 1 210 ? -11.378 -12.959 6.437 1.00 97.50 210 TYR A N 1
ATOM 1689 C CA . TYR A 1 210 ? -10.667 -13.042 7.710 1.00 97.50 210 TYR A CA 1
ATOM 1690 C C . TYR A 1 210 ? -11.615 -13.283 8.889 1.00 97.50 210 TYR A C 1
ATOM 1692 O O . TYR A 1 210 ? -11.336 -14.139 9.723 1.00 97.50 210 TYR A O 1
ATOM 1700 N N . ASP A 1 211 ? -12.763 -12.602 8.919 1.00 95.81 211 ASP A N 1
ATOM 1701 C CA . ASP A 1 211 ? -13.806 -12.830 9.922 1.00 95.81 211 ASP A CA 1
ATOM 1702 C C . ASP A 1 211 ? -14.367 -14.257 9.856 1.00 95.81 211 ASP A C 1
ATOM 1704 O O . ASP A 1 211 ? -14.544 -14.890 10.893 1.00 95.81 211 ASP A O 1
ATOM 1708 N N . ILE A 1 212 ? -14.591 -14.804 8.655 1.00 95.50 212 ILE A N 1
ATOM 1709 C CA . ILE A 1 212 ? -15.014 -16.206 8.493 1.00 95.50 212 ILE A CA 1
ATOM 1710 C C . ILE A 1 212 ? -13.973 -17.165 9.080 1.00 95.50 212 ILE A C 1
ATOM 1712 O O . ILE A 1 212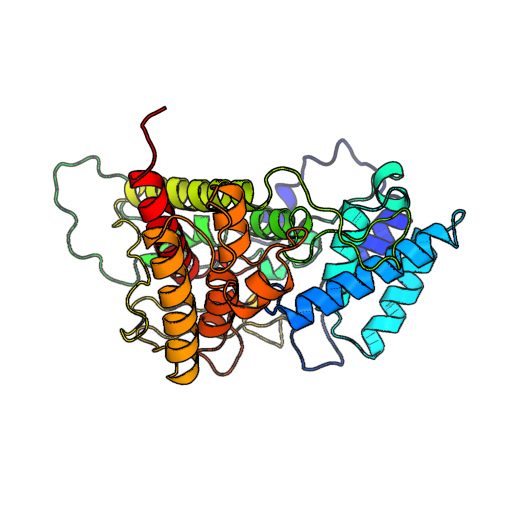 ? -14.346 -18.114 9.767 1.00 95.50 212 ILE A O 1
ATOM 1716 N N . GLU A 1 213 ? -12.683 -16.925 8.841 1.00 92.75 213 GLU A N 1
ATOM 1717 C CA . GLU A 1 213 ? -11.622 -17.761 9.406 1.00 92.75 213 GLU A CA 1
ATOM 1718 C C . GLU A 1 213 ? -11.560 -17.646 10.932 1.00 92.75 213 GLU A C 1
ATOM 1720 O O . GLU A 1 213 ? -11.484 -18.675 11.598 1.00 92.75 213 GLU A O 1
ATOM 1725 N N . LEU A 1 214 ? -11.672 -16.431 11.494 1.00 90.62 214 LEU A N 1
ATOM 1726 C CA . LEU A 1 214 ? -11.758 -16.209 12.943 1.00 90.62 214 LEU A CA 1
ATOM 1727 C C . LEU A 1 214 ? -12.909 -17.012 13.558 1.00 90.62 214 LEU A C 1
ATOM 1729 O O . LEU A 1 214 ? -12.692 -17.774 14.501 1.00 90.62 214 LEU A O 1
ATOM 1733 N N . LEU A 1 215 ? -14.113 -16.898 12.990 1.00 89.88 215 LEU A N 1
ATOM 1734 C CA . LEU A 1 215 ? -15.290 -17.645 13.438 1.00 89.88 215 LEU A CA 1
ATOM 1735 C C . LEU A 1 215 ? -15.079 -19.160 13.311 1.00 89.88 215 LEU A C 1
ATOM 1737 O O . LEU A 1 215 ? -15.423 -19.912 14.222 1.00 89.88 215 LEU A O 1
ATOM 1741 N N . GLY A 1 216 ? -14.467 -19.610 12.212 1.00 86.25 216 GLY A N 1
ATOM 1742 C CA . GLY A 1 216 ? -14.164 -21.018 11.953 1.00 86.25 216 GLY A CA 1
ATOM 1743 C C . GLY A 1 216 ? -13.207 -21.649 12.966 1.00 86.25 216 GLY A C 1
ATOM 1744 O O . GLY A 1 216 ? -13.212 -22.870 13.130 1.00 86.25 216 GLY A O 1
ATOM 1745 N N . ILE A 1 217 ? -12.422 -20.835 13.675 1.00 83.94 217 ILE A N 1
ATOM 1746 C CA . ILE A 1 217 ? -11.526 -21.278 14.749 1.00 83.94 217 ILE A CA 1
ATOM 1747 C C . ILE A 1 217 ? -11.889 -20.715 16.126 1.00 83.94 217 ILE A C 1
ATOM 1749 O O . ILE A 1 217 ? -11.071 -20.776 17.047 1.00 83.94 217 ILE A O 1
ATOM 1753 N N . ASN A 1 218 ? -13.113 -20.200 16.263 1.00 82.75 218 ASN A N 1
ATOM 1754 C CA . ASN A 1 218 ? -13.679 -19.730 17.519 1.00 82.75 218 ASN A CA 1
ATOM 1755 C C . ASN A 1 218 ? -12.930 -18.550 18.169 1.00 82.75 218 ASN A C 1
ATOM 1757 O O . ASN A 1 218 ? -12.742 -18.496 19.386 1.00 82.75 218 ASN A O 1
ATOM 1761 N N . LEU A 1 219 ? -12.479 -17.608 17.346 1.00 85.31 219 LEU A N 1
ATOM 1762 C CA . LEU A 1 219 ? -11.915 -16.341 17.794 1.00 85.31 219 LEU A CA 1
ATOM 1763 C C . LEU A 1 219 ? -12.929 -15.199 17.643 1.00 85.31 219 LEU A C 1
ATOM 1765 O O . LEU A 1 219 ? -13.791 -15.249 16.760 1.00 85.31 219 LEU A O 1
ATOM 1769 N N . PRO A 1 220 ? -12.843 -14.159 18.493 1.00 88.19 220 PRO A N 1
ATOM 1770 C CA . PRO A 1 220 ? -13.686 -12.980 18.353 1.00 88.19 220 PRO A CA 1
ATOM 1771 C C . PRO A 1 220 ? -13.412 -12.265 17.025 1.00 88.19 220 PRO A C 1
ATOM 1773 O O . PRO A 1 220 ? -12.288 -12.273 16.524 1.00 88.19 220 PRO A O 1
ATOM 1776 N N . LEU A 1 221 ? -14.442 -11.606 16.488 1.00 90.88 221 LEU A N 1
ATOM 1777 C CA . LEU A 1 221 ? -14.317 -10.747 15.310 1.00 90.88 221 LEU A CA 1
ATOM 1778 C C . LEU A 1 221 ? -13.334 -9.594 15.551 1.00 90.88 221 LEU A C 1
ATOM 1780 O O . LEU A 1 221 ? -13.124 -9.158 16.688 1.00 90.88 221 LEU A O 1
ATOM 1784 N N . ILE A 1 222 ? -12.775 -9.063 14.461 1.00 92.00 222 ILE A N 1
ATOM 1785 C CA . ILE A 1 222 ? -11.825 -7.950 14.514 1.00 92.00 222 ILE A CA 1
ATOM 1786 C C . ILE A 1 222 ? -12.456 -6.733 15.209 1.00 92.00 222 ILE A C 1
ATOM 1788 O O . ILE A 1 222 ? -13.481 -6.210 14.768 1.00 92.00 222 ILE A O 1
ATOM 1792 N N . LYS A 1 223 ? -11.778 -6.191 16.228 1.00 94.81 223 LYS A N 1
ATOM 1793 C CA . LYS A 1 223 ? -12.102 -4.866 16.777 1.00 94.81 223 LYS A CA 1
ATOM 1794 C C . LYS A 1 223 ? -11.513 -3.764 15.881 1.00 94.81 223 LYS A C 1
ATOM 1796 O O . LYS A 1 223 ? -10.309 -3.805 15.618 1.00 94.81 223 LYS A O 1
ATOM 1801 N N . PRO A 1 224 ? -12.275 -2.745 15.449 1.00 98.12 224 PRO A N 1
ATOM 1802 C CA . PRO A 1 224 ? -11.703 -1.622 14.704 1.00 98.12 224 PRO A CA 1
ATOM 1803 C C . PRO A 1 224 ? -10.618 -0.890 15.515 1.00 98.12 224 PRO A C 1
ATOM 1805 O O . PRO A 1 224 ? -10.617 -0.903 16.749 1.00 98.12 224 PRO A O 1
ATOM 1808 N N . LEU A 1 225 ? -9.675 -0.249 14.822 1.00 98.12 225 LEU A N 1
ATOM 1809 C CA . LEU A 1 225 ? -8.740 0.712 15.417 1.00 98.12 225 LEU A CA 1
ATOM 1810 C C . LEU A 1 225 ? -9.297 2.138 15.275 1.00 98.12 225 LEU A C 1
ATOM 1812 O O . LEU A 1 225 ? -8.785 2.944 14.505 1.00 98.12 225 LEU A O 1
ATOM 1816 N N . ASP A 1 226 ? -10.384 2.433 15.983 1.00 97.25 226 ASP A N 1
ATOM 1817 C CA . ASP A 1 226 ? -11.131 3.697 15.901 1.00 97.25 226 ASP A CA 1
ATOM 1818 C C . ASP A 1 226 ? -10.833 4.679 17.049 1.00 97.25 226 ASP A C 1
ATOM 1820 O O . ASP A 1 226 ? -11.251 5.836 16.994 1.00 97.25 226 ASP A O 1
ATOM 1824 N N . ASN A 1 227 ? -10.075 4.263 18.063 1.00 98.00 227 ASN A N 1
ATOM 1825 C CA . ASN A 1 227 ? -9.543 5.136 19.102 1.00 98.00 227 ASN A CA 1
ATOM 1826 C C . ASN A 1 227 ? -8.017 5.222 18.989 1.00 98.00 227 ASN A C 1
ATOM 1828 O O . ASN A 1 227 ? -7.291 4.408 19.556 1.00 98.00 227 ASN A O 1
ATOM 1832 N N . TYR A 1 228 ? -7.522 6.246 18.291 1.00 98.31 228 TYR A N 1
ATOM 1833 C CA . TYR A 1 228 ? -6.085 6.429 18.044 1.00 98.31 228 TYR A CA 1
ATOM 1834 C C . TYR A 1 228 ? -5.271 6.751 19.308 1.00 98.31 228 TYR A C 1
ATOM 1836 O O . TYR A 1 228 ? -4.043 6.719 19.271 1.00 98.31 228 TYR A O 1
ATOM 1844 N N . ARG A 1 229 ? -5.943 7.095 20.415 1.00 98.12 229 ARG A N 1
ATOM 1845 C CA . ARG A 1 229 ? -5.319 7.444 21.700 1.00 98.12 229 ARG A CA 1
ATOM 1846 C C . ARG A 1 229 ? -5.210 6.247 22.641 1.00 98.12 229 ARG A C 1
ATOM 1848 O O . ARG A 1 229 ? -4.456 6.319 23.609 1.00 98.12 229 ARG A O 1
ATOM 1855 N N . ALA A 1 230 ? -5.961 5.178 22.384 1.00 97.69 230 ALA A N 1
ATOM 1856 C CA . ALA A 1 230 ? -5.857 3.948 23.152 1.00 97.69 230 ALA A CA 1
ATOM 1857 C C . ALA A 1 230 ? -4.574 3.181 22.780 1.00 97.69 230 ALA A C 1
ATOM 1859 O O . ALA A 1 230 ? -4.127 3.245 21.631 1.00 97.69 230 ALA A O 1
ATOM 1860 N N . PRO A 1 231 ? -3.987 2.428 23.725 1.00 97.44 231 PRO A N 1
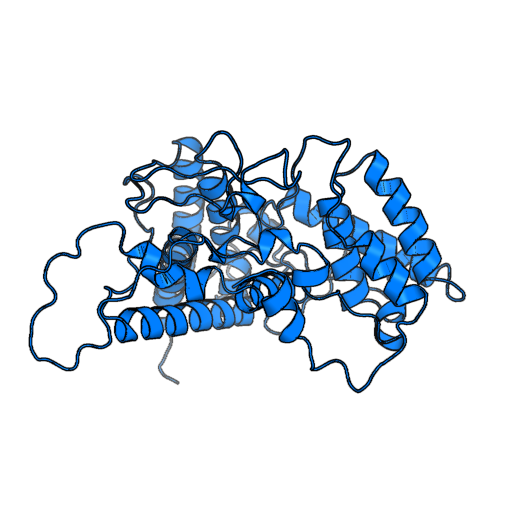ATOM 1861 C CA . PRO A 1 231 ? -2.969 1.438 23.402 1.00 97.44 231 PRO A CA 1
ATOM 1862 C C . PRO A 1 231 ? -3.481 0.420 22.377 1.00 97.44 231 PRO A C 1
ATOM 1864 O O . PRO A 1 231 ? -4.625 -0.032 22.450 1.00 97.44 231 PRO A O 1
ATOM 1867 N N . ILE A 1 232 ? -2.623 0.030 21.435 1.00 96.94 232 ILE A N 1
ATOM 1868 C CA . ILE A 1 232 ? -2.903 -1.072 20.512 1.00 96.94 232 ILE A CA 1
ATOM 1869 C C . ILE A 1 232 ? -2.561 -2.373 21.240 1.00 96.94 232 ILE A C 1
ATOM 1871 O O . ILE A 1 232 ? -1.382 -2.700 21.377 1.00 96.94 232 ILE A O 1
ATOM 1875 N N . GLU A 1 233 ? -3.589 -3.064 21.738 1.00 93.25 233 GLU A N 1
ATOM 1876 C CA . GLU A 1 233 ? -3.479 -4.272 22.574 1.00 93.25 233 GLU A CA 1
ATOM 1877 C C . GLU A 1 233 ? -2.572 -5.337 21.942 1.00 93.25 233 GLU A C 1
ATOM 1879 O O . GLU A 1 233 ? -1.634 -5.816 22.581 1.00 93.25 233 GLU A O 1
ATOM 1884 N N . GLU A 1 234 ? -2.808 -5.674 20.674 1.00 91.56 234 GLU A N 1
ATOM 1885 C CA . GLU A 1 234 ? -2.079 -6.726 19.965 1.00 91.56 234 GLU A CA 1
ATOM 1886 C C . GLU A 1 234 ? -0.649 -6.270 19.686 1.00 91.56 234 GLU A C 1
ATOM 1888 O O . GLU A 1 234 ? -0.459 -5.120 19.326 1.00 91.56 234 GLU A O 1
ATOM 1893 N N . GLY A 1 235 ? 0.359 -7.137 19.770 1.00 93.25 235 GLY A N 1
ATOM 1894 C CA . GLY A 1 235 ? 1.708 -6.867 19.251 1.00 93.25 235 GLY A CA 1
ATOM 1895 C C . GLY A 1 235 ? 1.950 -7.569 17.914 1.00 93.25 235 GLY A C 1
ATOM 1896 O O . GLY A 1 235 ? 1.158 -8.403 17.484 1.00 93.25 235 GLY A O 1
ATOM 1897 N N . TYR A 1 236 ? 3.076 -7.286 17.260 1.00 94.44 236 TYR A N 1
ATOM 1898 C CA . TYR A 1 236 ? 3.550 -8.118 16.153 1.00 94.44 236 TYR A CA 1
ATOM 1899 C C . TYR A 1 236 ? 5.072 -8.120 16.058 1.00 94.44 236 TYR A C 1
ATOM 1901 O O . TYR A 1 236 ? 5.724 -7.075 15.998 1.00 94.44 236 TYR A O 1
ATOM 1909 N N . LYS A 1 237 ? 5.641 -9.326 15.994 1.00 92.75 237 LYS A N 1
ATOM 1910 C CA . LYS A 1 237 ? 7.068 -9.553 15.773 1.00 92.75 237 LYS A CA 1
ATOM 1911 C C . LYS A 1 237 ? 7.267 -10.331 14.473 1.00 92.75 237 LYS A C 1
ATOM 1913 O O . LYS A 1 237 ? 6.979 -11.532 14.448 1.00 92.75 237 LYS A O 1
ATOM 1918 N N . PRO A 1 238 ? 7.816 -9.698 13.421 1.00 90.88 238 PRO A N 1
ATOM 1919 C CA . PRO A 1 238 ? 8.164 -10.391 12.191 1.00 90.88 238 PRO A CA 1
ATOM 1920 C C . PRO A 1 238 ? 9.125 -11.551 12.464 1.00 90.88 238 PRO A C 1
ATOM 1922 O O . PRO A 1 238 ? 10.011 -11.477 13.325 1.00 90.88 238 PRO A O 1
ATOM 1925 N N . ASN A 1 239 ? 8.978 -12.633 11.701 1.00 87.56 239 ASN A N 1
ATOM 1926 C CA . ASN A 1 239 ? 9.874 -13.782 11.805 1.00 87.56 239 ASN A CA 1
ATOM 1927 C C . ASN A 1 239 ? 11.344 -13.382 11.543 1.00 87.56 239 ASN A C 1
ATOM 1929 O O . ASN A 1 239 ? 11.619 -12.357 10.928 1.00 87.56 239 ASN A O 1
ATOM 1933 N N . GLU A 1 240 ? 12.305 -14.210 11.962 1.00 86.88 240 GLU A N 1
ATOM 1934 C CA . GLU A 1 240 ? 13.740 -13.884 11.864 1.00 86.88 240 GLU A CA 1
ATOM 1935 C C . GLU A 1 240 ? 14.240 -13.560 10.448 1.00 86.88 240 GLU A C 1
ATOM 1937 O O . GLU A 1 240 ? 15.215 -12.830 10.310 1.00 86.88 240 GLU A O 1
ATOM 1942 N N . ASN A 1 241 ? 13.608 -14.084 9.393 1.00 85.38 241 ASN A N 1
ATOM 1943 C CA . ASN A 1 241 ? 13.994 -13.759 8.014 1.00 85.38 241 ASN A CA 1
ATOM 1944 C C . ASN A 1 241 ? 13.597 -12.329 7.628 1.00 85.38 241 ASN A C 1
ATOM 1946 O O . ASN A 1 241 ? 14.132 -11.797 6.668 1.00 85.38 241 ASN A O 1
ATOM 1950 N N . LEU A 1 242 ? 12.677 -11.726 8.381 1.00 87.69 242 LEU A N 1
ATOM 1951 C CA . LEU A 1 242 ? 12.192 -10.362 8.219 1.00 87.69 242 LEU A CA 1
ATOM 1952 C C . LEU A 1 242 ? 12.651 -9.429 9.342 1.00 87.69 242 LEU A C 1
ATOM 1954 O O . LEU A 1 242 ? 12.321 -8.257 9.298 1.00 87.69 242 LEU A O 1
ATOM 1958 N N . SER A 1 243 ? 13.381 -9.902 10.354 1.00 84.88 243 SER A N 1
ATOM 1959 C CA . SER A 1 243 ? 13.847 -9.058 11.469 1.00 84.88 243 SER A CA 1
ATOM 1960 C C . SER A 1 243 ? 15.357 -9.105 11.703 1.00 84.88 243 SER A C 1
ATOM 1962 O O . SER A 1 243 ? 15.890 -8.208 12.351 1.00 84.88 243 SER A O 1
ATOM 1964 N N . ASN A 1 244 ? 16.075 -10.095 11.159 1.00 80.19 244 ASN A N 1
ATOM 1965 C CA . ASN A 1 244 ? 17.526 -10.200 11.306 1.00 80.19 244 ASN A CA 1
ATOM 1966 C C . ASN A 1 244 ? 18.266 -9.706 10.049 1.00 80.19 244 ASN A C 1
ATOM 1968 O O . ASN A 1 244 ? 18.209 -10.350 8.997 1.00 80.19 244 ASN A O 1
ATOM 1972 N N . ARG A 1 245 ? 19.034 -8.616 10.202 1.00 74.69 245 ARG A N 1
ATOM 1973 C CA . ARG A 1 245 ? 19.832 -7.997 9.127 1.00 74.69 245 ARG A CA 1
ATOM 1974 C C . ARG A 1 245 ? 20.940 -8.896 8.581 1.00 74.69 245 ARG A C 1
ATOM 1976 O O . ARG A 1 245 ? 21.330 -8.744 7.430 1.00 74.69 245 ARG A O 1
ATOM 1983 N N . GLU A 1 246 ? 21.412 -9.860 9.367 1.00 68.88 246 GLU A N 1
ATOM 1984 C CA . GLU A 1 246 ? 22.379 -10.870 8.921 1.00 68.88 246 GLU A CA 1
ATOM 1985 C C . GLU A 1 246 ? 21.753 -11.881 7.944 1.00 68.88 246 GLU A C 1
ATOM 1987 O O . GLU A 1 246 ? 22.466 -12.526 7.174 1.00 68.88 246 GLU A O 1
ATOM 1992 N N . LYS A 1 247 ? 20.419 -12.037 7.964 1.00 64.75 247 LYS A N 1
ATOM 1993 C CA . LYS A 1 247 ? 19.673 -12.981 7.112 1.00 64.75 247 LYS A CA 1
ATOM 1994 C C . LYS A 1 247 ? 19.049 -12.312 5.892 1.00 64.75 247 LYS A C 1
ATOM 1996 O O . LYS A 1 247 ? 19.056 -12.901 4.812 1.00 64.75 247 LYS A O 1
ATOM 2001 N N . CYS A 1 248 ? 18.512 -11.109 6.060 1.00 68.06 248 CYS A N 1
ATOM 2002 C CA . CYS A 1 248 ? 17.917 -10.314 4.993 1.00 68.06 248 CYS A CA 1
ATOM 2003 C C . CYS A 1 248 ? 18.192 -8.840 5.268 1.00 68.06 248 CYS A C 1
ATOM 2005 O O . CYS A 1 248 ? 18.039 -8.410 6.403 1.00 68.06 248 CYS A O 1
ATOM 2007 N N . ILE A 1 249 ? 18.563 -8.050 4.261 1.00 69.50 249 ILE A N 1
ATOM 2008 C CA . ILE A 1 249 ? 18.760 -6.608 4.479 1.00 69.50 249 ILE A CA 1
ATOM 2009 C C . ILE A 1 249 ? 17.442 -5.857 4.670 1.00 69.50 249 ILE A C 1
ATOM 2011 O O . ILE A 1 249 ? 17.371 -4.819 5.326 1.00 69.50 249 ILE A O 1
ATOM 2015 N N . ASP A 1 250 ? 16.391 -6.416 4.101 1.00 78.38 250 ASP A N 1
ATOM 2016 C CA . ASP A 1 250 ? 15.050 -5.897 4.148 1.00 78.38 250 ASP A CA 1
ATOM 2017 C C . ASP A 1 250 ? 14.353 -6.371 5.439 1.00 78.38 250 ASP A C 1
ATOM 2019 O O . ASP A 1 250 ? 13.549 -7.302 5.461 1.00 78.38 250 ASP A O 1
ATOM 2023 N N . THR A 1 251 ? 14.735 -5.737 6.552 1.00 86.88 251 THR A N 1
ATOM 2024 C CA . THR A 1 251 ? 14.211 -6.034 7.894 1.00 86.88 251 THR A CA 1
ATOM 2025 C C . THR A 1 251 ? 13.166 -5.043 8.373 1.00 86.88 251 THR A C 1
ATOM 2027 O O . THR A 1 251 ? 13.302 -3.842 8.138 1.00 86.88 251 THR A O 1
ATOM 2030 N N . PHE A 1 252 ? 12.229 -5.533 9.170 1.00 91.69 252 PHE A N 1
ATOM 2031 C CA . PHE A 1 252 ? 11.124 -4.808 9.768 1.00 91.69 252 PHE A CA 1
ATOM 2032 C C . PHE A 1 252 ? 11.213 -4.827 11.294 1.00 91.69 252 PHE A C 1
ATOM 2034 O O . PHE A 1 252 ? 11.633 -5.818 11.902 1.00 91.69 252 PHE A O 1
ATOM 2041 N N . GLY A 1 253 ? 10.796 -3.724 11.908 1.00 92.56 253 GLY A N 1
ATOM 2042 C CA . GLY A 1 253 ? 10.672 -3.597 13.353 1.00 92.56 253 GLY A CA 1
ATOM 2043 C C . GLY A 1 253 ? 9.540 -4.448 13.921 1.00 92.56 253 GLY A C 1
ATOM 2044 O O . GLY A 1 253 ? 8.587 -4.805 13.228 1.00 92.56 253 GLY A O 1
ATOM 2045 N N . SER A 1 254 ? 9.661 -4.774 15.207 1.00 94.25 254 SER A N 1
ATOM 2046 C CA . SER A 1 254 ? 8.564 -5.351 15.991 1.00 94.25 254 SER A CA 1
ATOM 2047 C C . SER A 1 254 ? 7.770 -4.232 16.653 1.00 94.25 254 SER A C 1
ATOM 2049 O O . SER A 1 254 ? 8.351 -3.212 17.026 1.00 94.25 254 SER A O 1
ATOM 2051 N N . ARG A 1 255 ? 6.463 -4.427 16.814 1.00 95.19 255 ARG A N 1
ATOM 2052 C CA . ARG A 1 255 ? 5.585 -3.551 17.589 1.00 95.19 255 ARG A CA 1
ATOM 2053 C C . ARG A 1 255 ? 5.173 -4.293 18.853 1.00 95.19 255 ARG A C 1
ATOM 2055 O O . ARG A 1 255 ? 4.542 -5.345 18.765 1.00 95.19 255 ARG A O 1
ATOM 2062 N N . GLU A 1 256 ? 5.556 -3.770 20.010 1.00 95.12 256 GLU A N 1
ATOM 2063 C CA . GLU A 1 256 ? 5.230 -4.400 21.289 1.00 95.12 256 GLU A CA 1
ATOM 2064 C C . GLU A 1 256 ? 3.723 -4.274 21.591 1.00 95.12 256 GLU A C 1
ATOM 2066 O O . GLU A 1 256 ? 3.098 -3.287 21.176 1.00 95.12 256 GLU A O 1
ATOM 2071 N N . PRO A 1 257 ? 3.121 -5.238 22.309 1.00 94.62 257 PRO A N 1
ATOM 2072 C CA . PRO A 1 257 ? 1.759 -5.104 22.819 1.00 94.62 257 PRO A CA 1
ATOM 2073 C C . PRO A 1 257 ? 1.572 -3.806 23.610 1.00 94.62 257 PRO A C 1
ATOM 2075 O O . PRO A 1 257 ? 2.486 -3.354 24.302 1.00 94.62 257 PRO A O 1
ATOM 2078 N N . ASN A 1 258 ? 0.381 -3.219 23.534 1.00 96.12 258 ASN A N 1
ATOM 2079 C CA . ASN A 1 258 ? 0.026 -1.950 24.181 1.00 96.12 258 ASN A CA 1
ATOM 2080 C C . ASN A 1 258 ? 0.883 -0.744 23.754 1.00 96.12 258 ASN A C 1
ATOM 2082 O O . ASN A 1 258 ? 0.950 0.261 24.465 1.00 96.12 258 ASN A O 1
ATOM 2086 N N . SER A 1 259 ? 1.526 -0.808 22.585 1.00 96.94 259 SER A N 1
ATOM 2087 C CA . SER A 1 259 ? 2.180 0.371 22.011 1.00 96.94 259 SER A CA 1
ATOM 2088 C C . SER A 1 259 ? 1.151 1.455 21.679 1.00 96.94 259 SER A C 1
ATOM 2090 O O . SER A 1 259 ? 0.025 1.160 21.275 1.00 96.94 259 SER A O 1
ATOM 2092 N N . VAL A 1 260 ? 1.552 2.718 21.802 1.00 97.62 260 VAL A N 1
ATOM 2093 C CA . VAL A 1 260 ? 0.698 3.885 21.540 1.00 97.62 260 VAL A CA 1
ATOM 2094 C C . VAL A 1 260 ? 1.157 4.633 20.294 1.00 97.62 260 VAL A C 1
ATOM 2096 O O . VAL A 1 260 ? 2.349 4.693 19.991 1.00 97.62 260 VAL A O 1
ATOM 2099 N N . ILE A 1 261 ? 0.212 5.238 19.577 1.00 98.06 261 ILE A N 1
ATOM 2100 C CA . ILE A 1 261 ? 0.531 6.142 18.472 1.00 98.06 261 ILE A CA 1
ATOM 2101 C C . ILE A 1 261 ? 1.073 7.457 19.053 1.00 98.06 261 ILE A C 1
ATOM 2103 O O . ILE A 1 261 ? 0.530 8.002 20.013 1.00 98.06 261 ILE A O 1
ATOM 2107 N N . GLY A 1 262 ? 2.148 7.993 18.469 1.00 97.25 262 GLY A N 1
ATOM 2108 C CA . GLY A 1 262 ? 2.697 9.290 18.872 1.00 97.25 262 GLY A CA 1
ATOM 2109 C C . GLY A 1 262 ? 1.723 10.450 18.617 1.00 97.25 262 GLY A C 1
ATOM 2110 O O . GLY A 1 262 ? 0.937 10.425 17.670 1.00 97.25 262 GLY A O 1
ATOM 2111 N N . SER A 1 263 ? 1.810 11.512 19.421 1.00 97.44 263 SER A N 1
ATOM 2112 C CA . SER A 1 263 ? 0.883 12.658 19.377 1.00 97.44 263 SER A CA 1
ATOM 2113 C C . SER A 1 263 ? 0.766 13.320 17.998 1.00 97.44 263 SER A C 1
ATOM 2115 O O . SER A 1 263 ? -0.337 13.650 17.567 1.00 97.44 263 SER A O 1
ATOM 2117 N N . ALA A 1 264 ? 1.878 13.470 17.273 1.00 97.44 264 ALA A N 1
ATOM 2118 C CA . ALA A 1 264 ? 1.878 14.008 15.912 1.00 97.44 264 ALA A CA 1
ATOM 2119 C C . ALA A 1 264 ? 1.100 13.111 14.928 1.00 97.44 264 ALA A C 1
ATOM 2121 O O . ALA A 1 264 ? 0.330 13.612 14.105 1.00 97.44 264 ALA A O 1
ATOM 2122 N N . GLY A 1 265 ? 1.253 11.788 15.051 1.00 97.75 265 GLY A N 1
ATOM 2123 C CA . GLY A 1 265 ? 0.500 10.812 14.265 1.00 97.75 265 GLY A CA 1
ATOM 2124 C C . GLY A 1 265 ? -0.993 10.876 14.577 1.00 97.75 265 GLY A C 1
ATOM 2125 O O . GLY A 1 265 ? -1.796 11.007 13.659 1.00 97.75 265 GLY A O 1
ATOM 2126 N N . ILE A 1 266 ? -1.359 10.901 15.865 1.00 98.44 266 ILE A N 1
ATOM 2127 C CA . ILE A 1 266 ? -2.754 11.049 16.313 1.00 98.44 266 ILE A CA 1
ATOM 2128 C C . ILE A 1 266 ? -3.384 12.310 15.719 1.00 98.44 266 ILE A C 1
ATOM 2130 O O . ILE A 1 266 ? -4.443 12.227 15.107 1.00 98.44 266 ILE A O 1
ATOM 2134 N N . ASN A 1 267 ? -2.725 13.466 15.845 1.00 98.31 267 ASN A N 1
ATOM 2135 C CA . ASN A 1 267 ? -3.253 14.730 15.326 1.00 98.31 267 ASN A CA 1
ATOM 2136 C C . ASN A 1 267 ? -3.480 14.676 13.809 1.00 98.31 267 ASN A C 1
ATOM 2138 O O . ASN A 1 267 ? -4.484 15.190 13.312 1.00 98.31 267 ASN A O 1
ATOM 2142 N N . THR A 1 268 ? -2.566 14.033 13.078 1.00 97.56 268 THR A N 1
ATOM 2143 C CA . THR A 1 268 ? -2.680 13.860 11.625 1.00 97.56 268 THR A CA 1
ATOM 2144 C C . THR A 1 268 ? -3.879 12.977 11.269 1.00 97.56 268 THR A C 1
ATOM 2146 O O . THR A 1 268 ? -4.707 13.371 10.446 1.00 97.56 268 THR A O 1
ATOM 2149 N N . LEU A 1 269 ? -4.013 11.818 11.923 1.00 98.44 269 LEU A N 1
ATOM 2150 C CA . LEU A 1 269 ? -5.109 10.880 11.679 1.00 98.44 269 LEU A CA 1
ATOM 2151 C C . LEU A 1 269 ? -6.467 11.468 12.073 1.00 98.44 269 LEU A C 1
ATOM 2153 O O . LEU A 1 269 ? -7.411 11.387 11.295 1.00 98.44 269 LEU A O 1
ATOM 2157 N N . GLU A 1 270 ? -6.574 12.117 13.236 1.00 98.31 270 GLU A N 1
ATOM 2158 C CA . GLU A 1 270 ? -7.818 12.763 13.674 1.00 98.31 270 GLU A CA 1
ATOM 2159 C C . GLU A 1 270 ? -8.233 13.901 12.736 1.00 98.31 270 GLU A C 1
ATOM 2161 O O . GLU A 1 270 ? -9.422 14.087 12.494 1.00 98.31 270 GLU A O 1
ATOM 2166 N N . THR A 1 271 ? -7.277 14.654 12.183 1.00 98.00 271 THR A N 1
ATOM 2167 C CA . THR A 1 271 ? -7.577 15.724 11.220 1.00 98.00 271 THR A CA 1
ATOM 2168 C C . THR A 1 271 ? -8.152 15.155 9.924 1.00 98.00 271 THR A C 1
ATOM 2170 O O . THR A 1 271 ? -9.211 15.600 9.482 1.00 98.00 271 THR A O 1
ATOM 2173 N N . LYS A 1 272 ? -7.496 14.143 9.341 1.00 97.81 272 LYS A N 1
ATOM 2174 C CA . LYS A 1 272 ? -7.967 13.483 8.112 1.00 97.81 272 LYS A CA 1
ATOM 2175 C C . LYS A 1 272 ? -9.304 12.770 8.329 1.00 97.81 272 LYS A C 1
ATOM 2177 O O . LYS A 1 272 ? -10.212 12.909 7.514 1.00 97.81 272 LYS A O 1
ATOM 2182 N N . ARG A 1 273 ? -9.468 12.082 9.464 1.00 98.38 273 ARG A N 1
ATOM 2183 C CA . ARG A 1 273 ? -10.731 11.435 9.841 1.00 98.38 273 ARG A CA 1
ATOM 2184 C C . ARG A 1 273 ? -11.876 12.436 9.966 1.00 98.38 273 ARG A C 1
ATOM 2186 O O . ARG A 1 273 ? -12.929 12.196 9.391 1.00 98.38 273 ARG A O 1
ATOM 2193 N N . LYS A 1 274 ? -11.670 13.567 10.646 1.00 98.12 274 LYS A N 1
ATOM 2194 C CA . LYS A 1 274 ? -12.701 14.612 10.773 1.00 98.12 274 LYS A CA 1
ATOM 2195 C C . LYS A 1 274 ? -13.135 15.164 9.418 1.00 98.12 274 LYS A C 1
ATOM 2197 O O . LYS A 1 274 ? -14.319 15.418 9.220 1.00 98.12 274 LYS A O 1
ATOM 2202 N N . GLU A 1 275 ? -12.202 15.359 8.486 1.00 97.69 275 GLU A N 1
ATOM 2203 C CA . GLU A 1 275 ? -12.556 15.838 7.145 1.00 97.69 275 GLU A CA 1
ATOM 2204 C C . GLU A 1 275 ? -13.337 14.782 6.347 1.00 97.69 275 GLU A C 1
ATOM 2206 O O . GLU A 1 275 ? -14.306 15.127 5.669 1.00 97.69 275 GLU A O 1
ATOM 2211 N N . LEU A 1 276 ? -12.987 13.499 6.485 1.00 98.06 276 LEU A N 1
ATOM 2212 C CA . LEU A 1 276 ? -13.747 12.387 5.912 1.00 98.06 276 LEU A CA 1
ATOM 2213 C C . LEU A 1 276 ? -15.164 12.287 6.494 1.00 98.06 276 LEU A C 1
ATOM 2215 O O . LEU A 1 276 ? -16.129 12.271 5.736 1.00 98.06 276 LEU A O 1
ATOM 2219 N N . GLU A 1 277 ? -15.305 12.277 7.820 1.00 98.06 277 GLU A N 1
ATOM 2220 C CA . GLU A 1 277 ? -16.605 12.204 8.503 1.00 98.06 277 GLU A CA 1
ATOM 2221 C C . GLU A 1 277 ? -17.509 13.374 8.097 1.00 98.06 277 GLU A C 1
ATOM 2223 O O . GLU A 1 277 ? -18.663 13.170 7.729 1.00 98.06 277 GLU A O 1
ATOM 2228 N N . LYS A 1 278 ? -16.966 14.594 8.051 1.00 97.44 278 LYS A N 1
ATOM 2229 C CA . LYS A 1 278 ? -17.673 15.793 7.577 1.00 97.44 278 LYS A CA 1
ATOM 2230 C C . LYS A 1 278 ? -18.083 15.697 6.105 1.00 97.44 278 LYS A C 1
ATOM 2232 O O . LYS A 1 278 ? -19.153 16.180 5.734 1.00 97.44 278 LYS A O 1
ATOM 2237 N N . THR A 1 279 ? -17.235 15.118 5.258 1.00 96.88 279 THR A N 1
ATOM 2238 C CA . THR A 1 279 ? -17.538 14.888 3.837 1.00 96.88 279 THR A CA 1
ATOM 2239 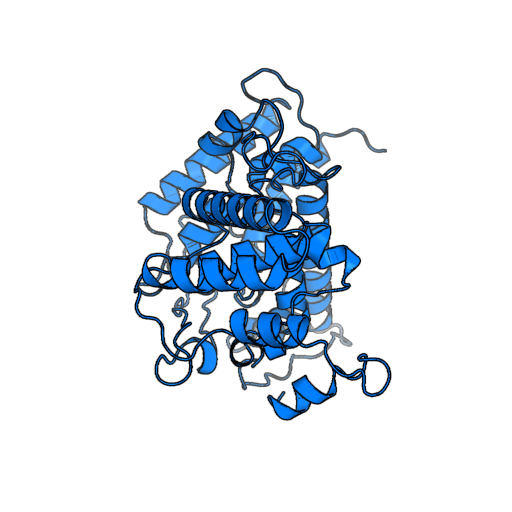C C . THR A 1 279 ? -18.715 13.916 3.709 1.00 96.88 279 THR A C 1
ATOM 2241 O O . THR A 1 279 ? -19.711 14.242 3.061 1.00 96.88 279 THR A O 1
ATOM 2244 N N . ILE A 1 280 ? -18.670 12.789 4.428 1.00 97.50 280 ILE A N 1
ATOM 2245 C CA . ILE A 1 280 ? -19.744 11.784 4.486 1.00 97.50 280 ILE A CA 1
ATOM 2246 C C . ILE A 1 280 ? -21.041 12.352 5.076 1.00 97.50 280 ILE A C 1
ATOM 2248 O O . ILE A 1 280 ? -22.134 12.038 4.602 1.00 97.50 280 ILE A O 1
ATOM 2252 N N . GLU A 1 281 ? -20.957 13.181 6.115 1.00 96.94 281 GLU A N 1
ATOM 2253 C CA . GLU A 1 281 ? -22.116 13.840 6.724 1.00 96.94 281 GLU A CA 1
ATOM 2254 C C . GLU A 1 281 ? -22.851 14.720 5.713 1.00 96.94 281 GLU A C 1
ATOM 2256 O O . GLU A 1 281 ? -24.074 14.653 5.610 1.00 96.94 281 GLU A O 1
ATOM 2261 N N . LYS A 1 282 ? -22.100 15.489 4.921 1.00 96.31 282 LYS A N 1
ATOM 2262 C CA . LYS A 1 282 ? -22.648 16.396 3.907 1.00 96.31 282 LYS A CA 1
ATOM 2263 C C . LYS A 1 282 ? -23.078 15.704 2.615 1.00 96.31 282 LYS A C 1
ATOM 2265 O O . LYS A 1 282 ? -23.761 16.342 1.816 1.00 96.31 282 LYS A O 1
ATOM 2270 N N . GLY A 1 283 ? -22.626 14.473 2.372 1.00 96.06 283 GLY A N 1
ATOM 2271 C CA . GLY A 1 283 ? -22.832 13.753 1.110 1.00 96.06 283 GLY A CA 1
ATOM 2272 C C . GLY A 1 283 ? -22.054 14.329 -0.081 1.00 96.06 283 GLY A C 1
ATOM 2273 O O . GLY A 1 283 ? -22.299 13.939 -1.220 1.00 96.06 283 GLY A O 1
ATOM 2274 N N . LYS A 1 284 ? -21.125 15.265 0.155 1.00 96.81 284 LYS A N 1
ATOM 2275 C CA . LYS A 1 284 ? -20.359 15.958 -0.891 1.00 96.81 284 LYS A CA 1
ATOM 2276 C C . LYS A 1 284 ? -19.007 16.452 -0.396 1.00 96.81 284 LYS A C 1
ATOM 2278 O O . LYS A 1 284 ? -18.853 16.805 0.775 1.00 96.81 284 LYS A O 1
ATOM 2283 N N . PHE A 1 285 ? -18.056 16.542 -1.318 1.00 96.31 285 PHE A N 1
ATOM 2284 C CA . PHE A 1 285 ? -16.743 17.145 -1.097 1.00 96.31 285 PHE A CA 1
ATOM 2285 C C . PHE A 1 285 ? -16.832 18.668 -0.930 1.00 96.31 285 PHE A C 1
ATOM 2287 O O . PHE A 1 285 ? -17.862 19.298 -1.193 1.00 96.31 285 PHE A O 1
ATOM 2294 N N . CYS A 1 286 ? -15.729 19.292 -0.505 1.00 93.31 286 CYS A N 1
ATOM 2295 C CA . CYS A 1 286 ? -15.686 20.733 -0.249 1.00 93.31 286 CYS A CA 1
ATOM 2296 C C . CYS A 1 286 ? -15.904 21.599 -1.501 1.00 93.31 286 CYS A C 1
ATOM 2298 O O . CYS A 1 286 ? -16.298 22.754 -1.371 1.00 93.31 286 CYS A O 1
ATOM 2300 N N . ASP A 1 287 ? -15.678 21.048 -2.693 1.00 94.19 287 ASP A N 1
ATOM 2301 C CA . ASP A 1 287 ? -15.948 21.704 -3.977 1.00 94.19 287 ASP A CA 1
ATOM 2302 C C . ASP A 1 287 ? -17.389 21.506 -4.487 1.00 94.19 287 ASP A C 1
ATOM 2304 O O . ASP A 1 287 ? -17.724 21.942 -5.585 1.00 94.19 287 ASP A O 1
ATOM 2308 N N . GLY A 1 288 ? -18.247 20.862 -3.689 1.00 95.81 288 GLY A N 1
ATOM 2309 C CA . GLY A 1 288 ? -19.655 20.629 -4.002 1.00 95.81 288 GLY A CA 1
ATOM 2310 C C . GLY A 1 288 ? -19.943 19.331 -4.754 1.00 95.81 288 GLY A C 1
ATOM 2311 O O . GLY A 1 288 ? -21.113 19.019 -4.948 1.00 95.81 288 GLY A O 1
ATOM 2312 N N . THR A 1 289 ? -18.919 18.564 -5.135 1.00 96.50 289 THR A N 1
ATOM 2313 C CA . THR A 1 289 ? -19.097 17.290 -5.850 1.00 96.50 289 THR A CA 1
ATOM 2314 C C . THR A 1 289 ? -19.747 16.255 -4.947 1.00 96.50 289 THR A C 1
ATOM 2316 O O . THR A 1 289 ? -19.252 16.007 -3.848 1.00 96.50 289 THR A O 1
ATOM 2319 N N . GLU A 1 290 ? -20.833 15.642 -5.408 1.00 96.69 290 GLU A N 1
ATOM 2320 C CA . GLU A 1 290 ? -21.508 14.565 -4.684 1.00 96.69 290 GLU A CA 1
ATOM 2321 C C . GLU A 1 290 ? -20.614 13.331 -4.560 1.00 96.69 290 GLU A C 1
ATOM 2323 O O . GLU A 1 290 ? -19.807 13.017 -5.441 1.00 96.69 290 GLU A O 1
ATOM 2328 N N . ILE A 1 291 ? -20.736 12.643 -3.429 1.00 95.81 291 ILE A N 1
ATOM 2329 C CA . ILE A 1 291 ? -19.976 11.424 -3.179 1.00 95.81 291 ILE A CA 1
ATOM 2330 C C . ILE A 1 291 ? -20.592 10.276 -3.976 1.00 95.81 291 ILE A C 1
ATOM 2332 O O . ILE A 1 291 ? -21.790 10.022 -3.903 1.00 95.81 291 ILE A O 1
ATOM 2336 N N . THR A 1 292 ? -19.737 9.531 -4.665 1.00 96.50 292 THR A N 1
ATOM 2337 C CA . THR A 1 292 ? -20.011 8.166 -5.122 1.00 96.50 292 THR A CA 1
ATOM 2338 C C . THR A 1 292 ? -19.082 7.211 -4.379 1.00 96.50 292 THR A C 1
ATOM 2340 O O . THR A 1 292 ? -18.062 7.645 -3.839 1.00 96.50 292 THR A O 1
ATOM 2343 N N . ILE A 1 293 ? -19.377 5.909 -4.383 1.00 97.12 293 ILE A N 1
ATOM 2344 C CA . ILE A 1 293 ? -18.492 4.915 -3.756 1.00 97.12 293 ILE A CA 1
ATOM 2345 C C . ILE A 1 293 ? -17.076 4.941 -4.356 1.00 97.12 293 ILE A C 1
ATOM 2347 O O . ILE A 1 293 ? -16.091 4.812 -3.631 1.00 97.12 293 ILE A O 1
ATOM 2351 N N . ASP A 1 294 ? -16.965 5.202 -5.662 1.00 97.19 294 ASP A N 1
ATOM 2352 C CA . ASP A 1 294 ? -15.677 5.313 -6.345 1.00 97.19 294 ASP A CA 1
ATOM 2353 C C . ASP A 1 294 ? -14.890 6.549 -5.897 1.00 97.19 294 ASP A C 1
ATOM 2355 O O . ASP A 1 294 ? -13.718 6.449 -5.535 1.00 97.19 294 ASP A O 1
ATOM 2359 N N . LEU A 1 295 ? -15.547 7.711 -5.824 1.00 97.31 295 LEU A N 1
ATOM 2360 C CA . LEU A 1 295 ? -14.919 8.930 -5.316 1.00 97.31 295 LEU A CA 1
ATOM 2361 C C . LEU A 1 295 ? -14.556 8.818 -3.831 1.00 97.31 295 LEU A C 1
ATOM 2363 O O . LEU A 1 295 ? -13.515 9.330 -3.422 1.00 97.31 295 LEU A O 1
ATOM 2367 N N . LEU A 1 296 ? -15.390 8.156 -3.024 1.00 97.69 296 LEU A N 1
ATOM 2368 C CA . LEU A 1 296 ? -15.136 7.951 -1.600 1.00 97.69 296 LEU A CA 1
ATOM 2369 C C . LEU A 1 296 ? -13.916 7.057 -1.382 1.00 97.69 296 LEU A C 1
ATOM 2371 O O . LEU A 1 296 ? -13.016 7.428 -0.630 1.00 97.69 296 LEU A O 1
ATOM 2375 N N . GLY A 1 297 ? -13.853 5.917 -2.073 1.00 97.88 297 GLY A N 1
ATOM 2376 C CA . GLY A 1 297 ? -12.693 5.033 -2.025 1.00 97.88 297 GLY A CA 1
ATOM 2377 C C . GLY A 1 297 ? -11.420 5.738 -2.493 1.00 97.88 297 GLY A C 1
ATOM 2378 O O . GLY A 1 297 ? -10.400 5.691 -1.805 1.00 97.88 297 GLY A O 1
ATOM 2379 N N . ALA A 1 298 ? -11.503 6.497 -3.592 1.00 97.19 298 ALA A N 1
ATOM 2380 C CA . ALA A 1 298 ? -10.380 7.273 -4.108 1.00 97.19 298 ALA A CA 1
ATOM 2381 C C . ALA A 1 298 ? -9.916 8.377 -3.141 1.00 97.19 298 ALA A C 1
ATOM 2383 O O . ALA A 1 298 ? -8.723 8.651 -3.044 1.00 97.19 298 ALA A O 1
ATOM 2384 N N . PHE A 1 299 ? -10.828 9.001 -2.398 1.00 97.88 299 PHE A N 1
ATOM 2385 C CA . PHE A 1 299 ? -10.479 9.988 -1.379 1.00 97.88 299 PHE A CA 1
ATOM 2386 C C . PHE A 1 299 ? -9.795 9.348 -0.160 1.00 97.88 299 PHE A C 1
ATOM 2388 O O . PHE A 1 299 ? -8.829 9.899 0.369 1.00 97.88 299 PHE A O 1
ATOM 2395 N N . ILE A 1 300 ? -10.272 8.179 0.274 1.00 97.56 300 ILE A N 1
ATOM 2396 C CA . ILE A 1 300 ? -9.792 7.483 1.476 1.00 97.56 300 ILE A CA 1
ATOM 2397 C C . ILE A 1 300 ? -8.402 6.870 1.284 1.00 97.56 300 ILE A C 1
ATOM 2399 O O . ILE A 1 300 ? -7.552 7.052 2.158 1.00 97.56 300 ILE A O 1
ATOM 2403 N N . GLU A 1 301 ? -8.176 6.160 0.173 1.00 95.19 301 GLU A N 1
ATOM 2404 C CA . GLU A 1 301 ? -6.872 5.570 -0.188 1.00 95.19 301 GLU A CA 1
ATOM 2405 C C . GLU A 1 301 ? -5.859 6.637 -0.625 1.00 95.19 301 GLU A C 1
ATOM 2407 O O . GLU A 1 301 ? -4.657 6.433 -0.515 1.00 95.19 301 GLU A O 1
ATOM 2412 N N . TYR A 1 302 ? -6.362 7.777 -1.112 1.00 90.56 302 TYR A N 1
ATOM 2413 C CA . TYR A 1 302 ? -5.702 8.614 -2.109 1.00 90.56 302 TYR A CA 1
ATOM 2414 C C . TYR A 1 302 ? -5.407 7.851 -3.405 1.00 90.56 302 TYR A C 1
ATOM 2416 O O . TYR A 1 302 ? -4.392 7.183 -3.588 1.00 90.56 302 TYR A O 1
ATOM 2424 N N . SER A 1 303 ? -6.323 8.031 -4.348 1.00 88.94 303 SER A N 1
ATOM 2425 C CA . SER A 1 303 ? -6.163 7.666 -5.744 1.00 88.94 303 SER A CA 1
ATOM 2426 C C . SER A 1 303 ? -6.179 8.906 -6.623 1.00 88.94 303 SER A C 1
ATOM 2428 O O . SER A 1 303 ? -6.980 9.822 -6.426 1.00 88.94 303 SER A O 1
ATOM 2430 N N . ASN A 1 304 ? -5.320 8.917 -7.639 1.00 86.75 304 ASN A N 1
ATOM 2431 C CA . ASN A 1 304 ? -5.340 9.918 -8.685 1.00 86.75 304 ASN A CA 1
ATOM 2432 C C . ASN A 1 304 ? -6.720 9.894 -9.343 1.00 86.75 304 ASN A C 1
ATOM 2434 O O . ASN A 1 304 ? -7.118 8.907 -9.957 1.00 86.75 304 ASN A O 1
ATOM 2438 N N . PHE A 1 305 ? -7.450 10.991 -9.192 1.00 88.75 305 PHE A N 1
ATOM 2439 C CA . PHE A 1 305 ? -8.765 11.159 -9.782 1.00 88.75 305 PHE A CA 1
ATOM 2440 C C . PHE A 1 305 ? -8.779 12.484 -10.552 1.00 88.75 305 PHE A C 1
ATOM 2442 O O . PHE A 1 305 ? -8.423 13.513 -9.962 1.00 88.75 305 PHE A O 1
ATOM 2449 N N . PRO A 1 306 ? -9.141 12.495 -11.852 1.00 87.31 306 PRO A N 1
ATOM 2450 C CA . PRO A 1 306 ? -9.041 13.691 -12.683 1.00 87.31 306 PRO A CA 1
ATOM 2451 C C . PRO A 1 306 ? -9.803 14.879 -12.090 1.00 87.31 306 PRO A C 1
ATOM 2453 O O . PRO A 1 306 ? -10.988 14.779 -11.776 1.00 87.31 306 PRO A O 1
ATOM 2456 N N . GLY A 1 307 ? -9.113 16.009 -11.930 1.00 89.50 307 GLY A N 1
ATOM 2457 C CA . GLY A 1 307 ? -9.676 17.243 -11.380 1.00 89.50 307 GLY A CA 1
ATOM 2458 C C . GLY A 1 307 ? -9.814 17.266 -9.854 1.00 89.50 307 GLY A C 1
ATOM 2459 O O . GLY A 1 307 ? -10.356 18.230 -9.319 1.00 89.50 307 GLY A O 1
ATOM 2460 N N . LYS A 1 308 ? -9.343 16.232 -9.142 1.00 92.38 308 LYS A N 1
ATOM 2461 C CA . LYS A 1 308 ? -9.450 16.108 -7.675 1.00 92.38 308 LYS A CA 1
ATOM 2462 C C . LYS A 1 308 ? -8.115 15.860 -6.976 1.00 92.38 308 LYS A C 1
ATOM 2464 O O . LYS A 1 308 ? -8.080 15.839 -5.749 1.00 92.38 308 LYS A O 1
ATOM 2469 N N . GLN A 1 309 ? -7.024 15.707 -7.726 1.00 89.69 309 GLN A N 1
ATOM 2470 C CA . GLN A 1 309 ? -5.723 15.251 -7.227 1.00 89.69 309 GLN A CA 1
ATOM 2471 C C . GLN A 1 309 ? -5.216 16.068 -6.035 1.00 89.69 309 GLN A C 1
ATOM 2473 O O . GLN A 1 309 ? -4.940 15.509 -4.977 1.00 89.69 309 GLN A O 1
ATOM 2478 N N . GLU A 1 310 ? -5.142 17.392 -6.181 1.00 89.62 310 GLU A N 1
ATOM 2479 C CA . GLU A 1 310 ? -4.637 18.282 -5.128 1.00 89.62 310 GLU A CA 1
ATOM 2480 C C . GLU A 1 310 ? -5.515 18.243 -3.871 1.00 89.62 310 GLU A C 1
ATOM 2482 O O . GLU A 1 310 ? -5.015 18.208 -2.744 1.00 89.62 310 GLU A O 1
ATOM 2487 N N . MET A 1 311 ? -6.837 18.192 -4.054 1.00 93.44 311 MET A N 1
ATOM 2488 C CA . MET A 1 311 ? -7.784 18.093 -2.945 1.00 93.44 311 MET A CA 1
ATOM 2489 C C . MET A 1 311 ? -7.625 16.763 -2.207 1.00 93.44 311 MET A C 1
ATOM 2491 O O . MET A 1 311 ? -7.515 16.756 -0.982 1.00 93.44 311 MET A O 1
ATOM 2495 N N . PHE A 1 312 ? -7.577 15.649 -2.938 1.00 94.31 312 PHE A N 1
ATOM 2496 C CA . PHE A 1 312 ? -7.441 14.316 -2.357 1.00 94.31 312 PHE A CA 1
ATOM 2497 C C . PHE A 1 312 ? -6.083 14.154 -1.670 1.00 94.31 312 PHE A C 1
ATOM 2499 O O . PHE A 1 312 ? -6.042 13.655 -0.549 1.00 94.31 312 PHE A O 1
ATOM 2506 N N . LYS A 1 313 ? -4.989 14.658 -2.261 1.00 88.75 313 LYS A N 1
ATOM 2507 C CA . LYS A 1 313 ? -3.654 14.618 -1.641 1.00 88.75 313 LYS A CA 1
ATOM 2508 C C . LYS A 1 313 ? -3.638 15.360 -0.305 1.00 88.75 313 LYS A C 1
ATOM 2510 O O . LYS A 1 313 ? -3.057 14.898 0.675 1.00 88.75 313 LYS A O 1
ATOM 2515 N N . LYS A 1 314 ? -4.274 16.532 -0.258 1.00 90.44 314 LYS A N 1
ATOM 2516 C CA . LYS A 1 314 ? -4.258 17.399 0.923 1.00 90.44 314 LYS A CA 1
ATOM 2517 C C . LYS A 1 314 ? -5.195 16.912 2.029 1.00 90.44 314 LYS A C 1
ATOM 2519 O O . LYS A 1 314 ? -4.811 16.919 3.197 1.00 90.44 314 LYS A O 1
ATOM 2524 N N . LEU A 1 315 ? -6.423 16.544 1.673 1.00 93.44 315 LEU A N 1
ATOM 2525 C CA . LEU A 1 315 ? -7.511 16.309 2.627 1.00 93.44 315 LEU A CA 1
ATOM 2526 C C . LEU A 1 315 ? -7.816 14.823 2.859 1.00 93.44 315 LEU A C 1
ATOM 2528 O O . LEU A 1 315 ? -8.285 14.477 3.939 1.00 93.44 315 LEU A O 1
ATOM 2532 N N . GLY A 1 316 ? -7.551 13.972 1.867 1.00 94.50 316 GLY A N 1
ATOM 2533 C CA . GLY A 1 316 ? -7.831 12.537 1.896 1.00 94.50 316 GLY A CA 1
ATOM 2534 C C . GLY A 1 316 ? -6.678 11.725 2.479 1.00 94.50 316 GLY A C 1
ATOM 2535 O O . GLY A 1 316 ? -6.025 12.162 3.427 1.00 94.50 316 GLY A O 1
ATOM 2536 N N . ASP A 1 317 ? -6.411 10.553 1.903 1.00 96.00 317 ASP A N 1
ATOM 2537 C CA . ASP A 1 317 ? -5.307 9.656 2.285 1.00 96.00 317 ASP A CA 1
ATOM 2538 C C . ASP A 1 317 ? -5.331 9.259 3.772 1.00 96.00 317 ASP A C 1
ATOM 2540 O O . ASP A 1 317 ? -4.300 9.226 4.451 1.00 96.00 317 ASP A O 1
ATOM 2544 N N . LEU A 1 318 ? -6.519 9.036 4.344 1.00 98.38 318 LEU A N 1
ATOM 2545 C CA . LEU A 1 318 ? -6.592 8.551 5.722 1.00 98.38 318 LEU A CA 1
ATOM 2546 C C . LEU A 1 318 ? -5.926 7.174 5.807 1.00 98.38 318 LEU A C 1
ATOM 2548 O O . LEU A 1 318 ? -5.105 6.957 6.697 1.00 98.38 318 LEU A O 1
ATOM 2552 N N . HIS A 1 319 ? -6.245 6.280 4.862 1.00 98.50 319 HIS A N 1
ATOM 2553 C CA . HIS A 1 319 ? -5.769 4.896 4.822 1.00 98.50 319 HIS A CA 1
ATOM 2554 C C . HIS A 1 319 ? -4.239 4.794 4.742 1.00 98.50 319 HIS A C 1
ATOM 2556 O O . HIS A 1 319 ? -3.648 4.155 5.622 1.00 98.50 319 HIS A O 1
ATOM 2562 N N . GLY A 1 320 ? -3.598 5.439 3.760 1.00 97.44 320 GLY A N 1
ATOM 2563 C CA . GLY A 1 320 ? -2.145 5.390 3.574 1.00 97.44 320 GLY A CA 1
ATOM 2564 C C . GLY A 1 320 ? -1.396 6.078 4.714 1.00 97.44 320 GLY A C 1
ATOM 2565 O O . GLY A 1 320 ? -0.441 5.520 5.267 1.00 97.44 320 GLY A O 1
ATOM 2566 N N . THR A 1 321 ? -1.906 7.222 5.185 1.00 97.88 321 THR A N 1
ATOM 2567 C CA . THR A 1 321 ? -1.364 7.893 6.380 1.00 97.88 321 THR A CA 1
ATOM 2568 C C . THR A 1 321 ? -1.394 6.978 7.607 1.00 97.88 321 THR A C 1
ATOM 2570 O O . THR A 1 321 ? -0.417 6.924 8.356 1.00 97.88 321 THR A O 1
ATOM 2573 N N . GLY A 1 322 ? -2.476 6.221 7.815 1.00 98.44 322 GLY A N 1
ATOM 2574 C CA . GLY A 1 322 ? -2.580 5.246 8.904 1.00 98.44 322 GLY A CA 1
ATOM 2575 C C . GLY A 1 322 ? -1.520 4.155 8.833 1.00 98.44 322 GLY A C 1
ATOM 2576 O O . GLY A 1 322 ? -0.841 3.900 9.830 1.00 98.44 322 GLY A O 1
ATOM 2577 N N . HIS A 1 323 ? -1.300 3.578 7.649 1.00 98.56 323 HIS A N 1
ATOM 2578 C CA . HIS A 1 323 ? -0.207 2.630 7.417 1.00 98.56 323 HIS A CA 1
ATOM 2579 C C . HIS A 1 323 ? 1.158 3.218 7.807 1.00 98.56 323 HIS A C 1
ATOM 2581 O O . HIS A 1 323 ? 1.925 2.588 8.542 1.00 98.56 323 HIS A O 1
ATOM 2587 N N . GLY A 1 324 ? 1.436 4.452 7.377 1.00 97.38 324 GLY A N 1
ATOM 2588 C CA . GLY A 1 324 ? 2.681 5.154 7.683 1.00 97.38 324 GLY A CA 1
ATOM 2589 C C . GLY A 1 324 ? 2.861 5.497 9.165 1.00 97.38 324 GLY A C 1
ATOM 2590 O O . GLY A 1 324 ? 3.975 5.394 9.678 1.00 97.38 324 GLY A O 1
ATOM 2591 N N . VAL A 1 325 ? 1.792 5.897 9.858 1.00 98.00 325 VAL A N 1
ATOM 2592 C CA . VAL A 1 325 ? 1.815 6.232 11.291 1.00 98.00 325 VAL A CA 1
ATOM 2593 C C . VAL A 1 325 ? 1.991 4.974 12.144 1.00 98.00 325 VAL A C 1
ATOM 2595 O O . VAL A 1 325 ? 2.855 4.946 13.018 1.00 98.00 325 VAL A O 1
ATOM 2598 N N . ILE A 1 326 ? 1.226 3.914 11.868 1.00 98.31 326 ILE A N 1
ATOM 2599 C CA . ILE A 1 326 ? 1.292 2.652 12.619 1.00 98.31 326 ILE A CA 1
ATOM 2600 C C . ILE A 1 326 ? 2.638 1.956 12.384 1.00 98.31 326 ILE A C 1
ATOM 2602 O O . ILE A 1 326 ? 3.277 1.486 13.326 1.00 98.31 326 ILE A O 1
ATOM 2606 N N . GLY A 1 327 ? 3.111 1.936 11.134 1.00 97.06 327 GLY A N 1
ATOM 2607 C CA . GLY A 1 327 ? 4.390 1.333 10.765 1.00 97.06 327 GLY A CA 1
ATOM 2608 C C . GLY A 1 327 ? 5.613 2.011 11.388 1.00 97.06 327 GLY A C 1
ATOM 2609 O O . GLY A 1 327 ? 6.684 1.413 11.393 1.00 97.06 327 GLY A O 1
ATOM 2610 N N . ARG A 1 328 ? 5.471 3.218 11.947 1.00 95.88 328 ARG A N 1
ATOM 2611 C CA . ARG A 1 328 ? 6.562 4.005 12.552 1.00 95.88 328 ARG A CA 1
ATOM 2612 C C . ARG A 1 328 ? 6.413 4.212 14.060 1.00 95.88 328 ARG A C 1
ATOM 2614 O O . ARG A 1 328 ? 7.076 5.072 14.629 1.00 95.88 328 ARG A O 1
ATOM 2621 N N . ILE A 1 329 ? 5.559 3.423 14.715 1.00 96.38 329 ILE A N 1
ATOM 2622 C CA . ILE A 1 329 ? 5.455 3.406 16.183 1.00 96.38 329 ILE A CA 1
ATOM 2623 C C . ILE A 1 329 ? 6.794 2.993 16.820 1.00 96.38 329 ILE A C 1
ATOM 2625 O O . ILE A 1 329 ? 7.209 3.562 17.827 1.00 96.38 329 ILE A O 1
ATOM 2629 N N . SER A 1 330 ? 7.479 2.020 16.219 1.00 91.19 330 SER A N 1
ATOM 2630 C CA . SER A 1 330 ? 8.791 1.544 16.660 1.00 91.19 330 SER A CA 1
ATOM 2631 C C . SER A 1 330 ? 9.931 2.289 15.963 1.00 91.19 330 SER A C 1
ATOM 2633 O O . SER A 1 330 ? 9.756 2.877 14.899 1.00 91.19 330 SER A O 1
ATOM 2635 N N . THR A 1 331 ? 11.137 2.217 16.535 1.00 87.69 331 THR A N 1
ATOM 2636 C CA . THR A 1 331 ? 12.341 2.872 15.983 1.00 87.69 331 THR A CA 1
ATOM 2637 C C . THR A 1 331 ? 12.745 2.352 14.604 1.00 87.69 331 THR A C 1
ATOM 2639 O O . THR A 1 331 ? 13.295 3.094 13.795 1.00 87.69 331 THR A O 1
ATOM 2642 N N . VAL A 1 332 ? 12.489 1.071 14.338 1.00 90.44 332 VAL A N 1
ATOM 2643 C CA . VAL A 1 332 ? 12.648 0.452 13.022 1.00 90.44 332 VAL A CA 1
ATOM 2644 C C . VAL A 1 332 ? 11.264 0.333 12.400 1.00 90.44 332 VAL A C 1
ATOM 2646 O O . VAL A 1 332 ? 10.359 -0.194 13.046 1.00 90.44 332 VAL A O 1
ATOM 2649 N N . GLU A 1 333 ? 11.112 0.779 11.151 1.00 93.06 333 GLU A N 1
ATOM 2650 C CA . GLU A 1 333 ? 9.835 0.689 10.439 1.00 93.06 333 GLU A CA 1
ATOM 2651 C C . GLU A 1 333 ? 9.315 -0.757 10.401 1.00 93.06 333 GLU A C 1
ATOM 2653 O O . GLU A 1 333 ? 10.044 -1.695 10.066 1.00 93.06 333 GLU A O 1
ATOM 2658 N N . GLY A 1 334 ? 8.055 -0.940 10.786 1.00 95.25 334 GLY A N 1
ATOM 2659 C CA . GLY A 1 334 ? 7.359 -2.221 10.826 1.00 95.25 334 GLY A CA 1
ATOM 2660 C C . GLY A 1 334 ? 6.750 -2.615 9.481 1.00 95.25 334 GLY A C 1
ATOM 2661 O O . GLY A 1 334 ? 6.758 -1.861 8.513 1.00 95.25 334 GLY A O 1
ATOM 2662 N N . VAL A 1 335 ? 6.166 -3.813 9.428 1.00 96.25 335 VAL A N 1
ATOM 2663 C CA . VAL A 1 335 ? 5.606 -4.387 8.188 1.00 96.25 335 VAL A CA 1
ATOM 2664 C C . VAL A 1 335 ? 4.437 -3.590 7.600 1.00 96.25 335 VAL A C 1
ATOM 2666 O O . VAL A 1 335 ? 4.176 -3.691 6.405 1.00 96.25 335 VAL A O 1
ATOM 2669 N N . MET A 1 336 ? 3.764 -2.759 8.405 1.00 98.06 336 MET A N 1
ATOM 2670 C CA . MET A 1 336 ? 2.659 -1.903 7.954 1.00 98.06 336 MET A CA 1
ATOM 2671 C C . MET A 1 336 ? 3.066 -0.875 6.889 1.00 98.06 336 MET A C 1
ATOM 2673 O O . MET A 1 336 ? 2.183 -0.363 6.207 1.00 98.06 336 MET A O 1
ATOM 2677 N N . THR A 1 337 ? 4.364 -0.614 6.689 1.00 96.38 337 THR A N 1
ATOM 2678 C CA . THR A 1 337 ? 4.853 0.283 5.628 1.00 96.38 337 THR A CA 1
ATOM 2679 C C . THR A 1 337 ? 5.004 -0.397 4.264 1.00 96.38 337 THR A C 1
ATOM 2681 O O . THR A 1 337 ? 5.365 0.267 3.301 1.00 96.38 337 THR A O 1
ATOM 2684 N N . GLN A 1 338 ? 4.734 -1.703 4.134 1.00 95.00 338 GLN A N 1
ATOM 2685 C CA . GLN A 1 338 ? 4.940 -2.448 2.884 1.00 95.00 338 GLN A CA 1
ATOM 2686 C C . GLN A 1 338 ? 3.747 -3.311 2.506 1.00 95.00 338 GLN A C 1
ATOM 2688 O O . GLN A 1 338 ? 3.370 -4.216 3.244 1.00 95.00 338 GLN A O 1
ATOM 2693 N N . THR A 1 339 ? 3.218 -3.145 1.296 1.00 95.88 339 THR A N 1
ATOM 2694 C CA . THR A 1 339 ? 2.074 -3.940 0.818 1.00 95.88 339 THR A CA 1
ATOM 2695 C C . THR A 1 339 ? 2.364 -5.445 0.811 1.00 95.88 339 THR A C 1
ATOM 2697 O O . THR A 1 339 ? 1.522 -6.234 1.224 1.00 95.88 339 THR A O 1
ATOM 2700 N N . ARG A 1 340 ? 3.580 -5.879 0.472 1.00 94.75 340 ARG A N 1
ATOM 2701 C CA . ARG A 1 340 ? 3.947 -7.311 0.466 1.00 94.75 340 ARG A CA 1
ATOM 2702 C C . ARG A 1 340 ? 4.034 -7.992 1.835 1.00 94.75 340 ARG A C 1
ATOM 2704 O O . ARG A 1 340 ? 4.271 -9.197 1.877 1.00 94.75 340 ARG A O 1
ATOM 2711 N N . VAL A 1 341 ? 3.946 -7.251 2.942 1.00 95.31 341 VAL A N 1
ATOM 2712 C CA . VAL A 1 341 ? 4.020 -7.823 4.301 1.00 95.31 341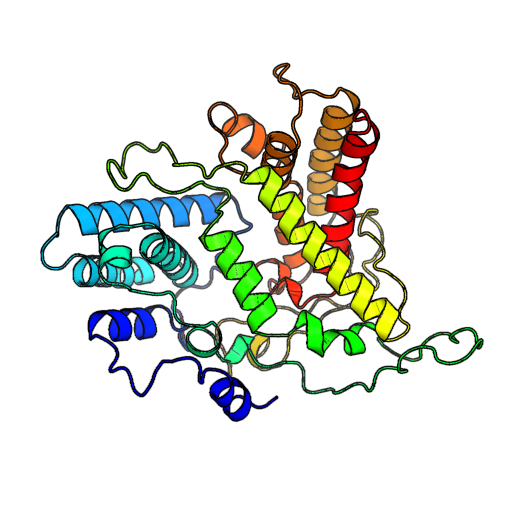 VAL A CA 1
ATOM 2713 C C . VAL A 1 341 ? 3.053 -7.191 5.310 1.00 95.31 341 VAL A C 1
ATOM 2715 O O . VAL A 1 341 ? 2.939 -7.713 6.415 1.00 95.31 341 VAL A O 1
ATOM 2718 N N . ALA A 1 342 ? 2.331 -6.119 4.972 1.00 97.88 342 ALA A N 1
ATOM 2719 C CA . ALA A 1 342 ? 1.450 -5.415 5.907 1.00 97.88 342 ALA A CA 1
ATOM 2720 C C . ALA A 1 342 ? 0.343 -6.316 6.468 1.00 97.88 342 ALA A C 1
ATOM 2722 O O . ALA A 1 342 ? 0.127 -6.320 7.676 1.00 97.88 342 ALA A O 1
ATOM 2723 N N . ALA A 1 343 ? -0.280 -7.149 5.624 1.00 97.88 343 ALA A N 1
ATOM 2724 C CA . ALA A 1 343 ? -1.368 -8.051 6.017 1.00 97.88 343 ALA A CA 1
ATOM 2725 C C . ALA A 1 343 ? -0.969 -9.100 7.076 1.00 97.88 343 ALA A C 1
ATOM 2727 O O . ALA A 1 343 ? -1.835 -9.760 7.655 1.00 97.88 343 ALA A O 1
ATOM 2728 N N . ARG A 1 344 ? 0.335 -9.242 7.353 1.00 96.56 344 ARG A N 1
ATOM 2729 C CA . ARG A 1 344 ? 0.874 -10.140 8.378 1.00 96.56 344 ARG A CA 1
ATOM 2730 C C . ARG A 1 344 ? 0.598 -9.659 9.805 1.00 96.56 344 ARG A C 1
ATOM 2732 O O . ARG A 1 344 ? 0.432 -10.495 10.694 1.00 96.56 344 ARG A O 1
ATOM 2739 N N . ASP A 1 345 ? 0.559 -8.343 10.019 1.00 97.12 345 ASP A N 1
ATOM 2740 C CA . ASP A 1 345 ? 0.317 -7.731 11.331 1.00 97.12 345 ASP A CA 1
ATOM 2741 C C . ASP A 1 345 ? -1.191 -7.758 11.653 1.00 97.12 345 ASP A C 1
ATOM 2743 O O . ASP A 1 345 ? -1.990 -7.341 10.812 1.00 97.12 345 ASP A O 1
ATOM 2747 N N . PRO A 1 346 ? -1.618 -8.207 12.848 1.00 96.81 346 PRO A N 1
ATOM 2748 C CA . PRO A 1 346 ? -3.010 -8.091 13.297 1.00 96.81 346 PRO A CA 1
ATOM 2749 C C . PRO A 1 346 ? -3.599 -6.684 13.134 1.00 96.81 346 PRO A C 1
ATOM 2751 O O . PRO A 1 346 ? -4.768 -6.529 12.774 1.00 96.81 346 PRO A O 1
ATOM 2754 N N . VAL A 1 347 ? -2.781 -5.642 13.332 1.00 98.25 347 VAL A N 1
ATOM 2755 C CA . VAL A 1 347 ? -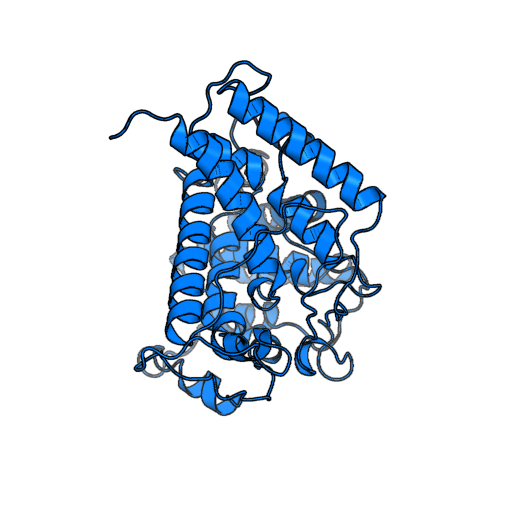3.235 -4.248 13.255 1.00 98.25 347 VAL A CA 1
ATOM 2756 C C . VAL A 1 347 ? -3.680 -3.848 11.847 1.00 98.25 347 VAL A C 1
ATOM 2758 O O . VAL A 1 347 ? -4.502 -2.945 11.720 1.00 98.25 347 VAL A O 1
ATOM 2761 N N . PHE A 1 348 ? -3.202 -4.530 10.795 1.00 98.75 348 PHE A N 1
ATOM 2762 C CA . PHE A 1 348 ? -3.681 -4.327 9.425 1.00 98.75 348 PHE A CA 1
ATOM 2763 C C . PHE A 1 348 ? -5.193 -4.522 9.358 1.00 98.75 348 PHE A C 1
ATOM 2765 O O . PHE A 1 348 ? -5.922 -3.666 8.869 1.00 98.75 348 PHE A O 1
ATOM 2772 N N . TRP A 1 349 ? -5.671 -5.625 9.923 1.00 98.62 349 TRP A N 1
ATOM 2773 C CA . TRP A 1 349 ? -7.075 -6.010 9.891 1.00 98.62 349 TRP A CA 1
ATOM 2774 C C . TRP A 1 349 ? -7.925 -5.052 10.725 1.00 98.62 349 TRP A C 1
ATOM 2776 O O . TRP A 1 349 ? -8.989 -4.628 10.280 1.00 98.62 349 TRP A O 1
ATOM 2786 N N . ARG A 1 350 ? -7.421 -4.622 11.890 1.00 98.50 350 ARG A N 1
ATOM 2787 C CA . ARG A 1 350 ? -8.079 -3.604 12.730 1.00 98.50 350 ARG A CA 1
ATOM 2788 C C . ARG A 1 350 ? -8.168 -2.239 12.047 1.00 98.50 350 ARG A C 1
ATOM 2790 O O . ARG A 1 350 ? -9.198 -1.568 12.140 1.00 98.50 350 ARG A O 1
ATOM 2797 N N . TRP A 1 351 ? -7.098 -1.829 11.367 1.00 98.81 351 TRP A N 1
ATOM 2798 C CA . TRP A 1 351 ? -7.040 -0.581 10.611 1.00 98.81 351 TRP A CA 1
ATOM 2799 C C . TRP A 1 351 ? -8.012 -0.603 9.432 1.00 98.81 351 TRP A C 1
ATOM 2801 O O . TRP A 1 351 ? -8.840 0.293 9.295 1.00 98.81 351 TRP A O 1
ATOM 2811 N N . HIS A 1 352 ? -7.986 -1.669 8.632 1.00 98.81 352 HIS A N 1
ATOM 2812 C CA . HIS A 1 352 ? -8.898 -1.832 7.502 1.00 98.81 352 HIS A CA 1
ATOM 2813 C C . HIS A 1 352 ? -10.358 -1.955 7.944 1.00 98.81 352 HIS A C 1
ATOM 2815 O O . HIS A 1 352 ? -11.216 -1.359 7.304 1.00 98.81 352 HIS A O 1
ATOM 2821 N N . ARG A 1 353 ? -10.658 -2.614 9.074 1.00 98.75 353 ARG A N 1
ATOM 2822 C CA . ARG A 1 353 ? -12.010 -2.621 9.664 1.00 98.75 353 ARG A CA 1
ATOM 2823 C C . ARG A 1 353 ? -12.473 -1.212 10.034 1.00 98.75 353 ARG A C 1
ATOM 2825 O O . ARG A 1 353 ? -13.628 -0.873 9.806 1.00 98.75 353 ARG A O 1
ATOM 2832 N N . HIS A 1 354 ? -11.589 -0.380 10.583 1.00 98.75 354 HIS A N 1
ATOM 2833 C CA . HIS A 1 354 ? -11.919 1.015 10.873 1.00 98.75 354 HIS A CA 1
ATOM 2834 C C . HIS A 1 354 ? -12.228 1.816 9.597 1.00 98.75 354 HIS A C 1
ATOM 2836 O O . HIS A 1 354 ? -13.222 2.540 9.566 1.00 98.75 354 HIS A O 1
ATOM 2842 N N . ILE A 1 355 ? -11.424 1.650 8.543 1.00 98.81 355 ILE A N 1
ATOM 2843 C CA . ILE A 1 355 ? -11.665 2.278 7.237 1.00 98.81 355 ILE A CA 1
ATOM 2844 C C . ILE A 1 355 ? -12.996 1.814 6.625 1.00 98.81 355 ILE A C 1
ATOM 2846 O O . ILE A 1 355 ? -13.801 2.648 6.211 1.00 98.81 355 ILE A O 1
ATOM 2850 N N . ASP A 1 356 ? -13.257 0.507 6.619 1.00 98.75 356 ASP A N 1
ATOM 2851 C CA . ASP A 1 356 ? -14.488 -0.086 6.086 1.00 98.75 356 ASP A CA 1
ATOM 2852 C C . ASP A 1 356 ? -15.734 0.400 6.842 1.00 98.75 356 ASP A C 1
ATOM 2854 O O . ASP A 1 356 ? -16.726 0.776 6.223 1.00 98.75 356 ASP A O 1
ATOM 2858 N N . ASN A 1 357 ? -15.657 0.502 8.174 1.00 98.62 357 ASN A N 1
ATOM 2859 C CA . ASN A 1 357 ? -16.745 1.039 8.991 1.00 98.62 357 ASN A CA 1
ATOM 2860 C C . ASN A 1 357 ? -17.062 2.501 8.643 1.00 98.62 357 ASN A C 1
ATOM 2862 O O . ASN A 1 357 ? -18.233 2.867 8.593 1.00 98.62 357 ASN A O 1
ATOM 2866 N N . LEU A 1 358 ? -16.048 3.340 8.389 1.00 98.56 358 LEU A N 1
ATOM 2867 C CA . LEU A 1 358 ? -16.268 4.728 7.966 1.00 98.56 358 LEU A CA 1
ATOM 2868 C C . LEU A 1 358 ? -16.979 4.783 6.609 1.00 98.56 358 LEU A C 1
ATOM 2870 O O . LEU A 1 358 ? -17.929 5.545 6.462 1.00 98.56 358 LEU A O 1
ATOM 2874 N N . ILE A 1 359 ? -16.579 3.948 5.647 1.00 98.31 359 ILE A N 1
ATOM 2875 C CA . ILE A 1 359 ? -17.253 3.848 4.341 1.00 98.31 359 ILE A CA 1
ATOM 2876 C C . ILE A 1 359 ? -18.712 3.414 4.518 1.00 98.31 359 ILE A C 1
ATOM 2878 O O . ILE A 1 359 ? -19.607 4.037 3.946 1.00 98.31 359 ILE A O 1
ATOM 2882 N N . ASN A 1 360 ? -18.959 2.420 5.373 1.00 97.69 360 ASN A N 1
ATOM 2883 C CA . ASN A 1 360 ? -20.299 1.912 5.648 1.00 97.69 360 ASN A CA 1
ATOM 2884 C C . ASN A 1 360 ? -21.248 3.007 6.174 1.00 97.69 360 ASN A C 1
ATOM 2886 O O . ASN A 1 360 ? -22.417 3.020 5.811 1.00 97.69 360 ASN A O 1
ATOM 2890 N N . THR A 1 361 ? -20.757 4.001 6.930 1.00 97.75 361 THR A N 1
ATOM 2891 C CA . THR A 1 361 ? -21.608 5.131 7.374 1.00 97.75 361 THR A CA 1
ATOM 2892 C C . THR A 1 361 ? -22.146 6.000 6.231 1.00 97.75 361 THR A C 1
ATOM 2894 O O . THR A 1 361 ? -23.145 6.700 6.404 1.00 97.75 361 THR A O 1
ATOM 2897 N N . TRP A 1 362 ? -21.488 6.001 5.067 1.00 97.06 362 TRP A N 1
ATOM 2898 C CA . TRP A 1 362 ? -22.023 6.616 3.853 1.00 97.06 362 TRP A CA 1
ATOM 2899 C C . TRP A 1 362 ? -22.994 5.671 3.136 1.00 97.06 362 TRP A C 1
ATOM 2901 O O . TRP A 1 362 ? -24.047 6.120 2.685 1.00 97.06 362 TRP A O 1
ATOM 2911 N N . GLU A 1 363 ? -22.666 4.378 3.065 1.00 96.25 363 GLU A N 1
ATOM 2912 C CA . GLU A 1 363 ? -23.494 3.351 2.414 1.00 96.25 363 GLU A CA 1
ATOM 2913 C C . GLU A 1 363 ? -24.865 3.198 3.088 1.00 96.25 363 GLU A C 1
ATOM 2915 O O . GLU A 1 363 ? -25.875 3.116 2.399 1.00 96.25 363 GLU A O 1
ATOM 2920 N N . GLU A 1 364 ? -24.931 3.273 4.420 1.00 95.75 364 GLU A N 1
ATOM 2921 C CA . GLU A 1 364 ? -26.179 3.221 5.202 1.00 95.75 364 GLU A CA 1
ATOM 2922 C C . GLU A 1 364 ? -27.148 4.380 4.914 1.00 95.75 364 GLU A C 1
ATOM 2924 O O . GLU A 1 364 ? -28.319 4.314 5.284 1.00 95.75 364 GLU A O 1
ATOM 2929 N N . LYS A 1 365 ? -26.673 5.448 4.263 1.00 93.69 365 LYS A N 1
ATOM 2930 C CA . LYS A 1 365 ? -27.500 6.591 3.844 1.00 93.69 365 LYS A CA 1
ATOM 2931 C C . LYS A 1 365 ? -28.014 6.464 2.413 1.00 93.69 365 LYS A C 1
ATOM 2933 O O . LYS A 1 365 ? -28.742 7.349 1.969 1.00 93.69 365 LYS A O 1
ATOM 2938 N N . GLN A 1 366 ? -27.580 5.446 1.674 1.00 93.62 366 GLN A N 1
ATOM 2939 C CA . GLN A 1 366 ? -28.016 5.238 0.300 1.00 93.62 366 GLN A CA 1
ATOM 2940 C C . GLN A 1 366 ? -29.358 4.510 0.289 1.00 93.62 366 GLN A C 1
ATOM 2942 O O . GLN A 1 366 ? -29.645 3.695 1.167 1.00 93.62 366 GLN A O 1
ATOM 2947 N N . GLU A 1 367 ? -30.176 4.802 -0.719 1.00 91.19 367 GLU A N 1
ATOM 2948 C CA . GLU A 1 367 ? -31.413 4.057 -0.926 1.00 91.19 367 GLU A CA 1
ATOM 2949 C C . GLU A 1 367 ? -31.092 2.572 -1.167 1.00 91.19 367 GLU A C 1
ATOM 2951 O O . GLU A 1 367 ? -30.135 2.261 -1.889 1.00 91.19 367 GLU A O 1
ATOM 2956 N N . PRO A 1 368 ? -31.867 1.644 -0.580 1.00 87.44 368 PRO A N 1
ATOM 2957 C CA . PRO A 1 368 ? -31.767 0.235 -0.923 1.00 87.44 368 PRO A CA 1
ATOM 2958 C C . PRO A 1 368 ? -31.926 0.042 -2.436 1.00 87.44 368 PRO A C 1
ATOM 2960 O O . PRO A 1 368 ? -32.799 0.656 -3.052 1.00 87.44 368 PRO A O 1
ATOM 2963 N N . ASN A 1 369 ? -31.077 -0.809 -3.017 1.00 60.28 369 ASN A N 1
ATOM 2964 C CA . ASN A 1 369 ? -31.126 -1.144 -4.445 1.00 60.28 369 ASN A CA 1
ATOM 2965 C C . ASN A 1 369 ? -32.410 -1.872 -4.849 1.00 60.28 369 ASN A C 1
ATOM 2967 O O . ASN A 1 369 ? -32.869 -2.742 -4.069 1.00 60.28 369 ASN A O 1
#

Foldseek 3Di:
DDLVVVVVVPVPPDPPDDDDPLLVLLLVLLAADLDAPDDDDQFLLPPVLVVVLQLLLLVLLVQLVVCVPPSSVRNSVVLVVCSVPDPSVSSSLSVQLNCQPHCSNVVVVHHDDQCCSRPVLLLDFAPDQDPFQAAPPDPDDDDDDPDQPVSNCSCPLSHQVVLSVQSNLCSNQPLCAHQDSVCSPPSDHDHDPLSLLVLLVVLVVVQVVSQVVCNRRVHDRAAAPQPLAWFQQHWDDDHCSQAPSNNGVNHADTGDGRQHFDPVLVVVLVQLVVQLLVCLVVQHHPVRHGDDSSNSSCLACNHDDPPCNVVSVVRHSSLSSVLVRVQPSDVGGHQSSYSSNNSSGSNSSNHSVNVSVSSVSSVVPDDDD

InterPro domains:
  IPR000896 Hemocyanin/hexamerin middle domain [PF00372] (149-358)
  IPR002227 Tyrosinase copper-binding domain [PS00498] (345-356)
  IPR008922 Di-copper centre-containing domain superfamily [G3DSA:1.10.1280.10] (113-366)
  IPR008922 Di-copper centre-containing domain superfamily [SSF48056] (141-364)
  IPR013788 Hemocyanin/hexamerin [PTHR11511] (39-365)

Radius of gyration: 21.26 Å; chains: 1; bounding box: 56×50×59 Å